Protein AF-A0A0G0WMJ8-F1 (afdb_monomer_lite)

Structure (mmCIF, N/CA/C/O backbone):
data_AF-A0A0G0WMJ8-F1
#
_entry.id   AF-A0A0G0WMJ8-F1
#
loop_
_atom_site.group_PDB
_atom_site.id
_atom_site.type_symbol
_atom_site.label_atom_id
_atom_site.label_alt_id
_atom_site.label_comp_id
_atom_site.label_asym_id
_atom_site.label_entity_id
_atom_site.label_seq_id
_atom_site.pdbx_PDB_ins_code
_atom_site.Cartn_x
_atom_site.Cartn_y
_atom_site.Cartn_z
_atom_site.occupancy
_atom_site.B_iso_or_equiv
_atom_site.auth_seq_id
_atom_site.auth_comp_id
_atom_site.auth_asym_id
_atom_site.auth_atom_id
_atom_site.pdbx_PDB_model_num
ATOM 1 N N . ALA A 1 1 ? 23.403 22.651 23.879 1.00 31.23 1 ALA A N 1
ATOM 2 C CA . ALA A 1 1 ? 23.693 21.288 23.402 1.00 31.23 1 ALA A CA 1
ATOM 3 C C . ALA A 1 1 ? 22.773 20.348 24.159 1.00 31.23 1 ALA A C 1
ATOM 5 O O . ALA A 1 1 ? 22.918 20.234 25.368 1.00 31.23 1 ALA A O 1
ATOM 6 N N . THR A 1 2 ? 21.763 19.788 23.500 1.00 31.92 2 THR A N 1
ATOM 7 C CA . THR A 1 2 ? 20.875 18.802 24.123 1.00 31.92 2 THR A CA 1
ATOM 8 C C . THR A 1 2 ? 21.641 17.488 24.139 1.00 31.92 2 THR A C 1
ATOM 10 O O . THR A 1 2 ? 21.936 16.941 23.079 1.00 31.92 2 THR A O 1
ATOM 13 N N . THR A 1 3 ? 22.066 17.033 25.314 1.00 30.98 3 THR A N 1
ATOM 14 C CA . THR A 1 3 ? 22.678 15.712 25.472 1.00 30.98 3 THR A CA 1
ATOM 15 C C . THR A 1 3 ? 21.637 14.676 25.064 1.00 30.98 3 THR A C 1
ATOM 17 O O . THR A 1 3 ? 20.637 14.498 25.755 1.00 30.98 3 THR A O 1
ATOM 20 N N . LYS A 1 4 ? 21.830 14.054 23.900 1.00 37.38 4 LYS A N 1
ATOM 21 C CA . LYS A 1 4 ? 21.037 12.910 23.456 1.00 37.38 4 LYS A CA 1
ATOM 22 C C . LYS A 1 4 ? 21.358 11.782 24.438 1.00 37.38 4 LYS A C 1
ATOM 24 O O . LYS A 1 4 ? 22.481 11.286 24.442 1.00 37.38 4 LYS A O 1
ATOM 29 N N . SER A 1 5 ? 20.440 11.475 25.348 1.00 51.03 5 SER A N 1
ATOM 30 C CA . SER A 1 5 ? 20.608 10.370 26.292 1.00 51.03 5 SER A CA 1
ATOM 31 C C . SER A 1 5 ? 20.551 9.068 25.495 1.00 51.03 5 SER A C 1
ATOM 33 O O . SER A 1 5 ? 19.470 8.626 25.109 1.00 51.03 5 SER A O 1
ATOM 35 N N . ALA A 1 6 ? 21.734 8.547 25.174 1.00 53.88 6 ALA A N 1
ATOM 36 C CA . ALA A 1 6 ? 21.956 7.313 24.439 1.00 53.88 6 ALA A CA 1
ATOM 37 C C . ALA A 1 6 ? 21.783 6.111 25.374 1.00 53.88 6 ALA A C 1
ATOM 39 O O . ALA A 1 6 ? 22.451 6.043 26.406 1.00 53.88 6 ALA A O 1
ATOM 40 N N . THR A 1 7 ? 20.917 5.170 25.006 1.00 70.81 7 THR A N 1
ATOM 41 C CA . THR A 1 7 ? 20.711 3.901 25.724 1.00 70.81 7 THR A CA 1
ATOM 42 C C . THR A 1 7 ? 21.092 2.712 24.852 1.00 70.81 7 THR A C 1
ATOM 44 O O . THR A 1 7 ? 21.132 2.818 23.620 1.00 70.81 7 THR A O 1
ATOM 47 N N . ASN A 1 8 ? 21.390 1.580 25.495 1.00 76.44 8 ASN A N 1
ATOM 48 C CA . ASN A 1 8 ? 21.694 0.323 24.822 1.00 76.44 8 ASN A CA 1
ATOM 49 C C . ASN A 1 8 ? 20.575 -0.688 25.074 1.00 76.44 8 ASN A C 1
ATOM 51 O O . ASN A 1 8 ? 20.062 -0.793 26.183 1.00 76.44 8 ASN A O 1
ATOM 55 N N . VAL A 1 9 ? 20.227 -1.464 24.053 1.00 79.62 9 VAL A N 1
ATOM 56 C CA . VAL A 1 9 ? 19.247 -2.551 24.154 1.00 79.62 9 VAL A CA 1
ATOM 57 C C . VAL A 1 9 ? 19.924 -3.843 23.726 1.00 79.62 9 VAL A C 1
ATOM 59 O O . VAL A 1 9 ? 20.404 -3.942 22.597 1.00 79.62 9 VAL A O 1
ATOM 62 N N . GLU A 1 10 ? 19.976 -4.829 24.624 1.00 82.38 10 GLU A N 1
ATOM 63 C CA . GLU A 1 10 ? 20.439 -6.185 24.307 1.00 82.38 10 GLU A CA 1
ATOM 64 C C . GLU A 1 10 ? 19.219 -7.025 23.902 1.00 82.38 10 GLU A C 1
ATOM 66 O O . GLU A 1 10 ? 18.369 -7.356 24.732 1.00 82.38 10 GLU A O 1
ATOM 71 N N . LEU A 1 11 ? 19.129 -7.371 22.619 1.00 81.88 11 LEU A N 1
ATOM 72 C CA . LEU A 1 11 ? 18.125 -8.291 22.096 1.00 81.88 11 LEU A CA 1
ATOM 73 C C . LEU A 1 11 ? 18.678 -9.711 22.129 1.00 81.88 11 LEU A C 1
ATOM 75 O O . LEU A 1 11 ? 19.764 -9.957 21.609 1.00 81.88 11 LEU A O 1
ATOM 79 N N . LYS A 1 12 ? 17.902 -10.647 22.675 1.00 82.44 12 LYS A N 1
ATOM 80 C CA . LYS A 1 12 ? 18.183 -12.085 22.659 1.00 82.44 12 LYS A CA 1
ATOM 81 C C . LYS A 1 12 ? 17.032 -12.839 22.029 1.00 82.44 12 LYS A C 1
ATOM 83 O O . LYS A 1 12 ? 15.875 -12.532 22.297 1.00 82.44 12 LYS A O 1
ATOM 88 N N . TRP A 1 13 ? 17.341 -13.860 21.244 1.00 85.06 13 TRP A N 1
ATOM 89 C CA . TRP A 1 13 ? 16.349 -14.734 20.626 1.00 85.06 13 TRP A CA 1
ATOM 90 C C . TRP A 1 13 ? 16.824 -16.178 20.630 1.00 85.06 13 TRP A C 1
ATOM 92 O O . TRP A 1 13 ? 18.015 -16.459 20.691 1.00 85.06 13 TRP A O 1
ATOM 102 N N . SER A 1 14 ? 15.899 -17.126 20.535 1.00 81.31 14 SER A N 1
ATOM 103 C CA . SER A 1 14 ? 16.301 -18.516 20.312 1.00 81.31 14 SER A CA 1
ATOM 104 C C . SER A 1 14 ? 16.654 -18.779 18.858 1.00 81.31 14 SER A C 1
ATOM 106 O O . SER A 1 14 ? 15.960 -18.335 17.942 1.00 81.31 14 SER A O 1
ATOM 108 N N . LYS A 1 15 ? 17.724 -19.551 18.643 1.00 79.19 15 LYS A N 1
ATOM 109 C CA . LYS A 1 15 ? 18.176 -19.887 17.294 1.00 79.19 15 LYS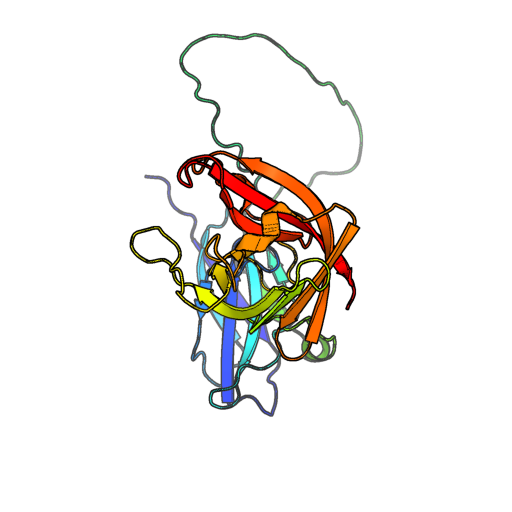 A CA 1
ATOM 110 C C . LYS A 1 15 ? 17.152 -20.746 16.556 1.00 79.19 15 LYS A C 1
ATOM 112 O O . LYS A 1 15 ? 16.733 -21.795 17.040 1.00 79.19 15 LYS A O 1
ATOM 117 N N . ASN A 1 16 ? 16.831 -20.338 15.336 1.00 75.38 16 ASN A N 1
ATOM 118 C CA . ASN A 1 16 ? 16.191 -21.173 14.338 1.00 75.38 16 ASN A CA 1
ATOM 119 C C . ASN A 1 16 ? 17.245 -22.116 13.716 1.00 75.38 16 ASN A C 1
ATOM 121 O O . ASN A 1 16 ? 18.254 -21.635 13.196 1.00 75.38 16 ASN A O 1
ATOM 125 N N . PRO A 1 17 ? 17.030 -23.445 13.733 1.00 77.25 17 PRO A N 1
ATOM 126 C CA . PRO A 1 17 ? 18.009 -24.421 13.247 1.00 77.25 17 PRO A CA 1
ATOM 127 C C . PRO A 1 17 ? 18.303 -24.317 11.744 1.00 77.25 17 PRO A C 1
ATOM 129 O O . PRO A 1 17 ? 19.327 -24.820 11.295 1.00 77.25 17 PRO A O 1
ATOM 132 N N . ASN A 1 18 ? 17.423 -23.670 10.974 1.00 76.25 18 ASN A N 1
ATOM 133 C CA . ASN A 1 18 ? 17.574 -23.488 9.530 1.00 76.25 18 ASN A CA 1
ATOM 134 C C . ASN A 1 18 ? 18.125 -22.103 9.155 1.00 76.25 18 ASN A C 1
ATOM 136 O O . ASN A 1 18 ? 18.208 -21.790 7.971 1.00 76.25 18 ASN A O 1
ATOM 140 N N . ALA A 1 19 ? 18.444 -21.255 10.135 1.00 79.88 19 ALA A N 1
ATOM 141 C CA . ALA A 1 19 ? 18.990 -19.929 9.881 1.00 79.88 19 ALA A CA 1
ATOM 142 C C . ALA A 1 19 ? 20.515 -19.983 9.741 1.00 79.88 19 ALA A C 1
ATOM 144 O O . ALA A 1 19 ? 21.220 -20.525 10.597 1.00 79.88 19 ALA A O 1
ATOM 145 N N . THR A 1 20 ? 21.023 -19.374 8.676 1.00 79.94 20 THR A N 1
ATOM 146 C CA . THR A 1 20 ? 22.452 -19.126 8.459 1.00 79.94 20 THR A CA 1
ATOM 147 C C . THR A 1 20 ? 22.872 -17.747 8.971 1.00 79.94 20 THR A C 1
ATOM 149 O O . THR A 1 20 ? 24.050 -17.541 9.253 1.00 79.94 20 THR A O 1
ATOM 152 N N . ASP A 1 21 ? 21.920 -16.820 9.110 1.00 79.81 21 ASP A N 1
ATOM 153 C CA . ASP A 1 21 ? 22.117 -15.437 9.557 1.00 79.81 21 ASP A CA 1
ATOM 154 C C . ASP A 1 21 ? 20.813 -14.887 10.183 1.00 79.81 21 ASP A C 1
ATOM 156 O O . ASP A 1 21 ? 19.775 -15.553 10.136 1.00 79.81 21 ASP A O 1
ATOM 160 N N . TYR A 1 22 ? 20.844 -13.685 10.760 1.00 79.50 22 TYR A N 1
ATOM 161 C CA . TYR A 1 22 ? 19.667 -12.963 11.243 1.00 79.50 22 TYR A CA 1
ATOM 162 C C . TYR A 1 22 ? 19.704 -11.491 10.830 1.00 79.50 22 TYR A C 1
ATOM 164 O O . TYR A 1 22 ? 20.757 -10.846 10.800 1.00 79.50 22 TYR A O 1
ATOM 172 N N . ASN A 1 23 ? 18.516 -10.943 10.585 1.00 80.69 23 ASN A N 1
ATOM 173 C CA . ASN A 1 23 ? 18.295 -9.510 10.478 1.00 80.69 23 ASN A CA 1
ATOM 174 C C . ASN A 1 23 ? 17.512 -9.024 11.693 1.00 80.69 23 ASN A C 1
ATOM 176 O O . ASN A 1 23 ? 16.592 -9.693 12.164 1.00 80.69 23 ASN A O 1
ATOM 180 N N . VAL A 1 24 ? 17.827 -7.821 12.150 1.00 77.81 24 VAL A N 1
ATOM 181 C CA . VAL A 1 24 ? 17.070 -7.121 13.185 1.00 77.81 24 VAL A CA 1
ATOM 182 C C . VAL A 1 24 ? 16.491 -5.862 12.576 1.00 77.81 24 VAL A C 1
ATOM 184 O O . VAL A 1 24 ? 17.206 -5.119 11.911 1.00 77.81 24 VAL A O 1
ATOM 187 N N . SER A 1 25 ? 15.207 -5.608 12.796 1.00 78.12 25 SER A N 1
ATOM 188 C CA . SER A 1 25 ? 14.525 -4.408 12.312 1.00 78.12 25 SER A CA 1
ATOM 189 C C . SER A 1 25 ? 13.856 -3.707 13.482 1.00 78.12 25 SER A C 1
ATOM 191 O O . SER A 1 25 ? 13.277 -4.358 14.351 1.00 78.12 25 SER A O 1
ATOM 193 N N . TYR A 1 26 ? 13.970 -2.383 13.538 1.00 77.12 26 TYR A N 1
ATOM 194 C CA . TYR A 1 26 ? 13.408 -1.599 14.627 1.00 77.12 26 TYR A CA 1
ATOM 195 C C . TYR A 1 26 ? 13.050 -0.172 14.221 1.00 77.12 26 TYR A C 1
ATOM 197 O O . TYR A 1 26 ? 13.573 0.376 13.252 1.00 77.12 26 TYR A O 1
ATOM 205 N N . GLY A 1 27 ? 12.144 0.461 14.959 1.00 72.25 27 GLY A N 1
ATOM 206 C CA . GLY A 1 27 ? 11.750 1.842 14.691 1.00 72.25 27 GLY A CA 1
ATOM 207 C C . GLY A 1 27 ? 10.690 2.372 15.652 1.00 72.25 27 GLY A C 1
ATOM 208 O O . GLY A 1 27 ? 10.390 1.718 16.647 1.00 72.25 27 GLY A O 1
ATOM 209 N N . PRO A 1 28 ? 10.165 3.587 15.422 1.00 68.56 28 PRO A N 1
ATOM 210 C CA . PRO A 1 28 ? 9.474 4.363 16.452 1.00 68.56 28 PRO A CA 1
ATOM 211 C C . PRO A 1 28 ? 8.083 3.839 16.846 1.00 68.56 28 PRO A C 1
ATOM 213 O O . PRO A 1 28 ? 7.468 4.357 17.780 1.00 68.56 28 PRO A O 1
ATOM 216 N N . GLY A 1 29 ? 7.553 2.852 16.125 1.00 67.00 29 GLY A N 1
ATOM 217 C CA . GLY A 1 29 ? 6.209 2.336 16.339 1.00 67.00 29 GLY A CA 1
ATOM 218 C C . GLY A 1 29 ? 6.020 0.940 15.770 1.00 67.00 29 GLY A C 1
ATOM 219 O O . GLY A 1 29 ? 6.858 0.442 15.020 1.00 67.00 29 GLY A O 1
ATOM 220 N N . SER A 1 30 ? 4.899 0.328 16.149 1.00 66.12 30 SER A N 1
ATOM 221 C CA . SER A 1 30 ? 4.551 -1.031 15.742 1.00 66.12 30 SER A CA 1
ATOM 222 C C . SER A 1 30 ? 4.460 -1.138 14.222 1.00 66.12 30 SER A C 1
ATOM 224 O O . SER A 1 30 ? 3.787 -0.317 13.599 1.00 66.12 30 SER A O 1
ATOM 226 N N . GLY A 1 31 ? 5.167 -2.097 13.623 1.00 57.62 31 GLY A N 1
ATOM 227 C CA . GLY A 1 31 ? 5.237 -2.268 12.167 1.00 57.62 31 GLY A CA 1
ATOM 228 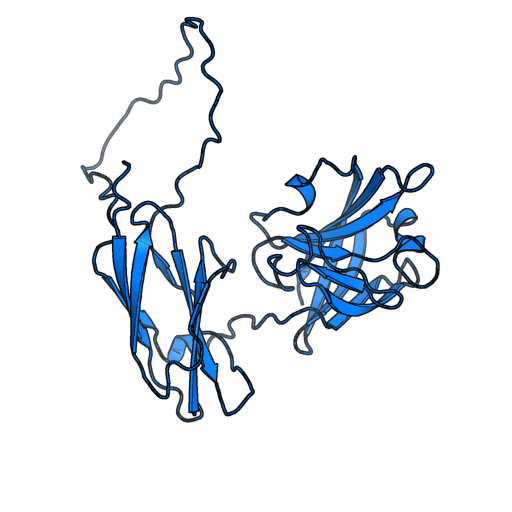C C . GLY A 1 31 ? 5.934 -1.127 11.411 1.00 57.62 31 GLY A C 1
ATOM 229 O O . GLY A 1 31 ? 5.923 -1.120 10.187 1.00 57.62 31 GLY A O 1
ATOM 230 N N . ASN A 1 32 ? 6.536 -0.157 12.109 1.00 58.78 32 ASN A N 1
ATOM 231 C CA . ASN A 1 32 ? 7.285 0.945 11.510 1.00 58.78 32 ASN A CA 1
ATOM 232 C C . ASN A 1 32 ? 8.775 0.791 11.837 1.00 58.78 32 ASN A C 1
ATOM 234 O O . ASN A 1 32 ? 9.291 1.433 12.756 1.00 58.78 32 ASN A O 1
ATOM 238 N N . TYR A 1 33 ? 9.455 -0.086 11.095 1.00 68.88 33 TYR A N 1
ATOM 239 C CA . TYR A 1 33 ? 10.869 -0.406 11.291 1.00 68.88 33 TYR A CA 1
ATOM 240 C C . TYR A 1 33 ? 11.758 0.401 10.337 1.00 68.88 33 TYR A C 1
ATOM 242 O O . TYR A 1 33 ? 12.107 -0.044 9.248 1.00 68.88 33 TYR A O 1
ATOM 250 N N . LEU A 1 34 ? 12.112 1.620 10.742 1.00 49.41 34 LEU A N 1
ATOM 251 C CA . LEU A 1 34 ? 12.934 2.538 9.938 1.00 49.41 34 LEU A CA 1
ATOM 252 C C . LEU A 1 34 ? 14.421 2.163 9.899 1.00 49.41 34 LEU A C 1
ATOM 254 O O . LEU A 1 34 ? 15.163 2.657 9.051 1.00 49.41 34 LEU A O 1
ATOM 258 N N . TYR A 1 35 ? 14.862 1.331 10.837 1.00 67.88 35 TYR A N 1
ATOM 259 C CA . TYR A 1 35 ? 16.256 0.973 11.036 1.00 67.88 35 TYR A CA 1
ATOM 260 C C . TYR A 1 35 ? 16.411 -0.543 11.018 1.00 67.88 35 TYR A C 1
ATOM 262 O O . TYR A 1 35 ? 15.499 -1.284 11.393 1.00 67.88 35 TYR A O 1
ATOM 270 N N . GLY A 1 36 ? 17.586 -1.020 10.614 1.00 73.56 36 GLY A N 1
ATOM 271 C CA . GLY A 1 36 ? 17.867 -2.442 10.659 1.00 73.56 36 GLY A CA 1
ATOM 272 C C . GLY A 1 36 ? 19.346 -2.783 10.624 1.00 73.56 36 GLY A C 1
ATOM 273 O O . GLY A 1 36 ? 20.169 -2.044 10.087 1.00 73.56 36 GLY A O 1
ATOM 274 N N . LEU A 1 37 ? 19.652 -3.934 11.207 1.00 70.31 37 LEU A N 1
ATOM 275 C CA . LEU A 1 37 ? 20.938 -4.603 11.135 1.00 70.31 37 LEU A CA 1
ATOM 276 C C . LEU A 1 37 ? 20.749 -5.846 10.270 1.00 70.31 37 LEU A C 1
ATOM 278 O O . LEU A 1 37 ? 19.846 -6.643 10.516 1.00 70.31 37 LEU A O 1
ATOM 282 N N . SER A 1 38 ? 21.594 -6.002 9.258 1.00 72.38 38 SER A N 1
ATOM 283 C CA . SER A 1 38 ? 21.670 -7.219 8.448 1.00 72.38 38 SER A CA 1
ATOM 284 C C . SER A 1 38 ? 23.052 -7.828 8.599 1.00 72.38 38 SER A C 1
ATOM 286 O O . SER A 1 38 ? 23.997 -7.120 8.956 1.00 72.38 38 SER A O 1
ATOM 288 N N . GLY A 1 39 ? 23.177 -9.130 8.355 1.00 69.25 39 GLY A N 1
ATOM 289 C CA . GLY A 1 39 ? 24.472 -9.790 8.490 1.00 69.25 39 GLY A CA 1
ATOM 290 C C . GLY A 1 39 ? 24.935 -9.906 9.942 1.00 69.25 39 GLY A C 1
ATOM 291 O O . GLY A 1 39 ? 26.130 -9.786 10.212 1.00 69.25 39 GLY A O 1
ATOM 292 N N . THR A 1 40 ? 24.008 -10.067 10.894 1.00 76.00 40 THR A N 1
ATOM 293 C CA . THR A 1 40 ? 24.361 -10.205 12.323 1.00 76.00 40 THR A CA 1
ATOM 294 C C . THR A 1 40 ? 25.091 -11.523 12.623 1.00 76.00 40 THR A C 1
ATOM 296 O O . THR A 1 40 ? 25.672 -11.694 13.696 1.00 76.00 40 THR A O 1
ATOM 299 N N . GLY A 1 41 ? 25.119 -12.430 11.646 1.00 81.62 41 GLY A N 1
ATOM 300 C CA . GLY A 1 41 ? 25.701 -13.755 11.702 1.00 81.62 41 GLY A CA 1
ATOM 301 C C . GLY A 1 41 ? 24.741 -14.769 12.316 1.00 81.62 41 GLY A C 1
ATOM 302 O O . GLY A 1 41 ? 23.637 -14.453 12.751 1.00 81.62 41 GLY A O 1
ATOM 303 N N . ASN A 1 42 ? 25.184 -16.023 12.404 1.00 85.44 42 ASN A N 1
ATOM 304 C CA . ASN A 1 42 ? 24.470 -17.069 13.138 1.00 85.44 42 ASN A CA 1
ATOM 305 C C . ASN A 1 42 ? 24.623 -16.874 14.662 1.00 85.44 42 ASN A C 1
ATOM 307 O O . ASN A 1 42 ? 25.265 -17.668 15.362 1.00 85.44 42 ASN A O 1
ATOM 311 N N . THR A 1 43 ? 24.053 -15.787 15.169 1.00 85.88 43 THR A N 1
ATOM 312 C CA . THR A 1 43 ? 24.019 -15.395 16.579 1.00 85.88 43 THR A CA 1
ATOM 313 C C . THR A 1 43 ? 22.603 -15.535 17.144 1.00 85.88 43 THR A C 1
ATOM 315 O O . THR A 1 43 ? 21.638 -15.737 16.412 1.00 85.88 43 THR A O 1
ATOM 318 N N . ASP A 1 44 ? 22.491 -15.505 18.464 1.00 84.00 44 ASP A N 1
ATOM 319 C CA . ASP A 1 44 ? 21.244 -15.452 19.239 1.00 84.00 44 ASP A CA 1
ATOM 320 C C . ASP A 1 44 ? 21.110 -14.144 20.029 1.00 84.00 44 ASP A C 1
ATOM 322 O O . ASP A 1 44 ? 20.205 -13.990 20.850 1.00 84.00 44 ASP A O 1
ATOM 326 N N . THR A 1 45 ? 22.028 -13.204 19.810 1.00 85.12 45 THR A N 1
ATOM 327 C CA . THR A 1 45 ? 22.070 -11.940 20.534 1.00 85.12 45 THR A CA 1
ATOM 328 C C . THR A 1 45 ? 22.651 -10.815 19.684 1.00 85.12 45 THR A C 1
ATOM 330 O O . THR A 1 45 ? 23.589 -11.032 18.908 1.00 85.12 45 THR A O 1
ATOM 333 N N . VAL A 1 46 ? 22.122 -9.603 19.866 1.00 85.19 46 VAL A N 1
ATOM 334 C CA . VAL A 1 46 ? 22.715 -8.358 19.366 1.00 85.19 46 VAL A CA 1
ATOM 335 C C . VAL A 1 46 ? 22.462 -7.218 20.345 1.00 85.19 46 VAL A C 1
ATOM 337 O O . VAL A 1 46 ? 21.404 -7.142 20.965 1.00 85.19 46 VAL A O 1
ATOM 340 N N . THR A 1 47 ? 23.413 -6.294 20.444 1.00 83.88 47 THR A N 1
ATOM 341 C CA . THR A 1 47 ? 23.235 -5.049 21.193 1.00 83.88 47 THR A CA 1
ATOM 342 C C . THR A 1 47 ? 23.066 -3.890 20.223 1.00 83.88 47 THR A C 1
ATOM 344 O O . THR A 1 47 ? 23.926 -3.663 19.373 1.00 83.88 47 THR A O 1
ATOM 347 N N . ILE A 1 48 ? 21.968 -3.148 20.360 1.00 79.56 48 ILE A N 1
ATOM 348 C CA . ILE A 1 48 ? 21.718 -1.904 19.632 1.00 79.56 48 ILE A CA 1
ATOM 349 C C . ILE A 1 48 ? 22.046 -0.746 20.570 1.00 79.56 48 ILE A C 1
ATOM 351 O O . ILE A 1 48 ? 21.429 -0.602 21.624 1.00 79.56 48 ILE A O 1
ATOM 355 N N . SER A 1 49 ? 23.023 0.067 20.186 1.00 79.38 49 SER A N 1
ATOM 356 C CA . SER A 1 49 ? 23.499 1.215 20.960 1.00 79.38 49 SER A CA 1
ATOM 357 C C . SER A 1 49 ? 22.970 2.539 20.409 1.00 79.38 49 SER A C 1
ATOM 359 O O . SER A 1 49 ? 22.460 2.603 19.292 1.00 79.38 49 SER A O 1
ATOM 361 N N . GLU A 1 50 ? 23.133 3.610 21.189 1.00 75.12 50 GLU A N 1
ATOM 362 C CA . GLU A 1 50 ? 22.825 4.995 20.790 1.00 75.12 50 GLU A CA 1
ATOM 363 C C . GLU A 1 50 ? 21.344 5.288 20.492 1.00 75.12 50 GLU A C 1
ATOM 365 O O . GLU A 1 50 ? 21.011 6.230 19.762 1.00 75.12 50 GLU A O 1
ATOM 370 N N . LEU A 1 51 ? 20.435 4.519 21.096 1.00 71.06 51 LEU A N 1
ATOM 371 C CA . LEU A 1 51 ? 19.001 4.785 21.009 1.00 71.06 51 LEU A CA 1
ATOM 372 C C . LEU A 1 51 ? 18.627 6.005 21.852 1.00 71.06 51 LEU A C 1
ATOM 374 O O . LEU A 1 51 ? 19.210 6.248 22.907 1.00 71.06 51 LEU A O 1
ATOM 378 N N . ASP A 1 52 ? 17.658 6.792 21.384 1.00 71.75 52 ASP A N 1
ATOM 379 C CA . ASP A 1 52 ? 17.163 7.928 22.157 1.00 71.75 52 ASP A CA 1
ATOM 380 C C . ASP A 1 52 ? 16.253 7.425 23.280 1.00 71.75 52 ASP A C 1
ATOM 382 O O . ASP A 1 52 ? 15.131 6.989 23.031 1.00 71.75 52 ASP A O 1
ATOM 386 N N . SER A 1 53 ? 16.716 7.530 24.524 1.00 67.38 53 SER A N 1
ATOM 387 C CA . SER A 1 53 ? 15.938 7.158 25.720 1.00 67.38 53 SER A CA 1
ATOM 388 C C . SER A 1 53 ? 14.543 7.796 25.820 1.00 67.38 53 SER A C 1
ATOM 390 O O . SER A 1 53 ? 13.699 7.295 26.556 1.00 67.38 53 SER A O 1
ATOM 392 N N . ASN A 1 54 ? 14.274 8.893 25.099 1.00 67.75 54 ASN A N 1
ATOM 393 C CA . ASN A 1 54 ? 12.977 9.574 25.104 1.00 67.75 54 ASN A CA 1
ATOM 394 C C . ASN A 1 54 ? 12.005 9.087 24.020 1.00 67.75 54 ASN A C 1
ATOM 396 O O . ASN A 1 54 ? 10.902 9.633 23.919 1.00 67.75 54 ASN A O 1
ATOM 400 N N . GLN A 1 55 ? 12.414 8.120 23.200 1.00 67.75 55 GLN A N 1
ATOM 401 C CA . GLN A 1 55 ? 11.677 7.635 22.043 1.00 67.75 55 GLN A CA 1
ATOM 402 C C . GLN A 1 55 ? 11.221 6.189 22.272 1.00 67.75 55 GLN A C 1
ATOM 404 O O . GLN A 1 55 ? 11.981 5.344 22.740 1.00 67.75 55 GLN A O 1
ATOM 409 N N . ARG A 1 56 ? 9.972 5.889 21.903 1.00 79.06 56 ARG A N 1
ATOM 410 C CA . ARG A 1 56 ? 9.493 4.504 21.818 1.00 79.06 56 ARG A CA 1
ATOM 411 C C . ARG A 1 56 ? 10.199 3.793 20.672 1.00 79.06 56 ARG A C 1
ATOM 413 O O . ARG A 1 56 ? 10.282 4.369 19.589 1.00 79.06 56 ARG A O 1
ATOM 420 N N . TYR A 1 57 ? 10.605 2.545 20.884 1.00 78.44 57 TYR A N 1
ATOM 421 C CA . TYR A 1 57 ? 11.122 1.672 19.833 1.00 78.44 57 TYR A CA 1
ATOM 422 C C . TYR A 1 57 ? 10.415 0.325 19.849 1.00 78.44 57 TYR A C 1
ATOM 424 O O . TYR A 1 57 ? 10.189 -0.231 20.916 1.00 78.44 57 TYR A O 1
ATOM 432 N N . CYS A 1 58 ? 10.093 -0.198 18.673 1.00 77.38 58 CYS A N 1
ATOM 433 C CA . CYS A 1 58 ? 9.596 -1.550 18.457 1.00 77.38 58 CYS A CA 1
ATOM 434 C C . CYS A 1 58 ? 10.626 -2.338 17.650 1.00 77.38 58 CYS A C 1
ATOM 436 O O . CYS A 1 58 ? 11.159 -1.796 16.684 1.00 77.38 58 CYS A O 1
ATOM 438 N N . PHE A 1 59 ? 10.904 -3.579 18.048 1.00 82.62 59 PHE A N 1
ATOM 439 C CA . PHE A 1 59 ? 11.952 -4.446 17.510 1.00 82.62 59 PHE A CA 1
ATOM 440 C C . PHE A 1 59 ? 11.369 -5.779 17.048 1.00 82.62 59 PHE A C 1
ATOM 442 O O . PHE A 1 59 ? 10.492 -6.339 17.708 1.00 82.62 59 PHE A O 1
ATOM 449 N N . VAL A 1 60 ? 11.922 -6.306 15.958 1.00 78.38 60 VAL A N 1
ATOM 450 C CA . VAL A 1 60 ? 11.683 -7.661 15.450 1.00 78.38 60 VAL A CA 1
ATOM 451 C C . VAL A 1 60 ? 12.985 -8.275 14.935 1.00 78.38 60 VAL A C 1
ATOM 453 O O . VAL A 1 60 ? 13.883 -7.567 14.472 1.00 78.38 60 VAL A O 1
ATOM 456 N N . VAL A 1 61 ? 13.079 -9.603 14.982 1.00 80.25 61 VAL A N 1
ATOM 457 C CA . VAL A 1 61 ? 14.215 -10.379 14.465 1.00 80.25 61 VAL A CA 1
ATOM 458 C C . VAL A 1 61 ? 13.718 -11.334 13.386 1.00 80.25 61 VAL A C 1
ATOM 460 O O . VAL A 1 61 ? 12.764 -12.064 13.618 1.00 80.25 61 VAL A O 1
ATOM 463 N N . SER A 1 62 ? 14.355 -11.381 12.217 1.00 78.19 62 SER A N 1
ATOM 464 C CA . SER A 1 62 ? 14.083 -12.406 11.196 1.00 78.19 62 SER A CA 1
ATOM 465 C C . SER A 1 62 ? 15.285 -13.327 11.005 1.00 78.19 62 SER A C 1
ATOM 467 O O . SER A 1 62 ? 16.404 -12.837 10.856 1.00 78.19 62 SER A O 1
ATOM 469 N N . PRO A 1 63 ? 15.082 -14.655 10.965 1.00 76.50 63 PRO A N 1
ATOM 470 C CA . PRO A 1 63 ? 16.106 -15.570 10.495 1.00 76.50 63 PRO A CA 1
ATOM 471 C C . PRO A 1 63 ? 16.309 -15.374 8.994 1.00 76.50 63 PRO A C 1
ATOM 473 O O . PRO A 1 63 ? 15.367 -15.084 8.259 1.00 76.50 63 PRO A O 1
ATOM 476 N N . VAL A 1 64 ? 17.524 -15.593 8.527 1.00 70.62 64 VAL A N 1
ATOM 477 C CA . VAL A 1 64 ? 17.877 -15.600 7.112 1.00 70.62 64 VAL A CA 1
ATOM 478 C C . VAL A 1 64 ? 18.493 -16.953 6.807 1.00 70.62 64 VAL A C 1
ATOM 480 O O . VAL A 1 64 ? 19.364 -17.424 7.538 1.00 70.62 64 VAL A O 1
ATOM 483 N N . ASN A 1 65 ? 18.025 -17.583 5.735 1.00 70.62 65 ASN A N 1
ATOM 484 C CA . ASN A 1 65 ? 18.671 -18.753 5.160 1.00 70.62 65 ASN A CA 1
ATOM 485 C C . ASN A 1 65 ? 19.151 -18.371 3.759 1.00 70.62 65 ASN A C 1
ATOM 487 O O . ASN A 1 65 ? 18.337 -18.073 2.880 1.00 70.62 65 ASN A O 1
ATOM 491 N N . ASP A 1 66 ? 20.466 -18.300 3.581 1.00 68.31 66 ASP A N 1
ATOM 492 C CA . ASP A 1 66 ? 21.115 -17.754 2.387 1.00 68.31 66 ASP A CA 1
ATOM 493 C C . ASP A 1 66 ? 20.658 -16.313 2.067 1.00 68.31 66 ASP A C 1
ATOM 495 O O . ASP A 1 66 ? 20.957 -15.381 2.809 1.00 68.31 66 ASP A O 1
ATOM 499 N N . CYS A 1 67 ? 19.937 -16.104 0.958 1.00 55.59 67 CYS A N 1
ATOM 500 C CA . CYS A 1 67 ? 19.394 -14.801 0.551 1.00 55.59 67 CYS A CA 1
ATOM 501 C C . CYS A 1 67 ? 17.896 -14.641 0.856 1.00 55.59 67 CYS A C 1
ATOM 503 O O . CYS A 1 67 ? 17.305 -13.629 0.480 1.00 55.59 67 CYS A O 1
ATOM 505 N N . ALA A 1 68 ? 17.263 -15.636 1.483 1.00 47.06 68 ALA A N 1
ATOM 506 C CA . ALA A 1 68 ? 15.833 -15.625 1.757 1.00 47.06 68 ALA A CA 1
ATOM 507 C C . ALA A 1 68 ? 15.574 -15.249 3.228 1.00 47.06 68 ALA A C 1
ATOM 509 O O . ALA A 1 68 ? 15.869 -16.051 4.123 1.00 47.06 68 ALA A O 1
ATOM 510 N N . PRO A 1 69 ? 15.015 -14.055 3.510 1.00 58.50 69 PRO A N 1
ATOM 511 C CA . PRO A 1 69 ? 14.541 -13.740 4.849 1.00 58.50 69 PRO A CA 1
ATOM 512 C C . PRO A 1 69 ? 13.334 -14.622 5.192 1.00 58.50 69 PRO A C 1
ATOM 514 O O . PRO A 1 69 ? 12.419 -14.812 4.387 1.00 58.50 69 PRO A O 1
ATOM 517 N N . GLY A 1 70 ? 13.353 -15.178 6.396 1.00 57.53 70 GLY A N 1
ATOM 518 C CA . GLY A 1 70 ? 12.260 -15.933 6.986 1.00 57.53 70 GLY A CA 1
ATOM 519 C C . GLY A 1 70 ? 11.269 -15.040 7.730 1.00 57.53 70 GLY A C 1
ATOM 520 O O . GLY A 1 70 ? 11.316 -13.812 7.673 1.00 57.53 70 GLY A O 1
ATOM 521 N N . GLN A 1 71 ? 10.348 -15.678 8.448 1.00 61.66 71 GLN A N 1
ATOM 522 C CA . GLN A 1 71 ? 9.348 -14.980 9.247 1.00 61.66 71 GLN A CA 1
ATOM 523 C C . GLN A 1 71 ? 9.999 -14.206 10.403 1.00 61.66 71 GLN A C 1
ATOM 525 O O . GLN A 1 71 ? 10.776 -14.773 11.168 1.00 61.66 71 GLN A O 1
ATOM 530 N N . ILE A 1 72 ? 9.652 -12.923 10.532 1.00 64.69 72 ILE A N 1
ATOM 531 C CA . ILE A 1 72 ? 10.043 -12.092 11.677 1.00 64.69 72 ILE A CA 1
ATOM 532 C C . ILE A 1 72 ? 9.433 -12.639 12.982 1.00 64.69 72 ILE A C 1
ATOM 534 O O . ILE A 1 72 ? 8.362 -13.246 12.970 1.00 64.69 72 ILE A O 1
ATOM 538 N N . SER A 1 73 ? 10.115 -12.424 14.102 1.00 70.12 73 SER A N 1
ATOM 539 C CA . SER A 1 73 ? 9.641 -12.730 15.450 1.00 70.12 73 SER A CA 1
ATOM 540 C C . SER A 1 73 ? 8.386 -11.929 15.794 1.00 70.12 73 SER A C 1
ATOM 542 O O . SER A 1 73 ? 8.006 -10.993 15.083 1.00 70.12 73 SER A O 1
ATOM 544 N N . ASN A 1 74 ? 7.763 -12.249 16.929 1.00 68.75 74 ASN A N 1
ATOM 545 C CA . ASN A 1 74 ? 6.890 -11.283 17.584 1.00 68.75 74 ASN A CA 1
ATOM 546 C C . ASN A 1 74 ? 7.606 -9.933 17.751 1.00 68.75 74 ASN A C 1
ATOM 548 O O . ASN A 1 74 ? 8.834 -9.845 17.858 1.00 68.75 74 ASN A O 1
ATOM 552 N N . GLU A 1 75 ? 6.805 -8.877 17.757 1.00 78.81 75 GLU A N 1
ATOM 553 C CA . GLU A 1 75 ? 7.295 -7.535 18.009 1.00 78.81 75 GLU A CA 1
ATOM 554 C C . GLU A 1 75 ? 7.353 -7.262 19.505 1.00 78.81 75 GLU A C 1
ATOM 556 O O . GLU A 1 75 ? 6.403 -7.545 20.239 1.00 78.81 75 GLU A O 1
ATOM 561 N N . ILE A 1 76 ? 8.447 -6.639 19.934 1.00 74.94 76 ILE A N 1
ATOM 562 C CA . ILE A 1 76 ? 8.595 -6.128 21.292 1.00 74.94 76 ILE A CA 1
ATOM 563 C C . ILE A 1 76 ? 8.833 -4.629 21.215 1.00 74.94 76 ILE A C 1
ATOM 565 O O . ILE A 1 76 ? 9.711 -4.179 20.485 1.00 74.94 76 ILE A O 1
ATOM 569 N N . CYS A 1 77 ? 8.060 -3.853 21.973 1.00 77.06 77 CYS A N 1
ATOM 570 C CA . CYS A 1 77 ? 8.226 -2.409 22.053 1.00 77.06 77 CYS A CA 1
ATOM 571 C C . CYS A 1 77 ? 8.632 -1.973 23.456 1.00 77.06 77 CYS A C 1
ATOM 573 O O . CYS A 1 77 ? 8.014 -2.393 24.430 1.00 77.06 77 CYS A O 1
ATOM 575 N N . ILE A 1 78 ? 9.594 -1.060 23.532 1.00 76.75 78 ILE A N 1
ATOM 576 C CA . ILE A 1 78 ? 10.040 -0.411 24.764 1.00 76.75 78 ILE A CA 1
ATOM 577 C C . ILE A 1 78 ? 9.810 1.097 24.683 1.00 76.75 78 ILE A C 1
ATOM 579 O O . ILE A 1 78 ? 9.819 1.691 23.599 1.00 76.75 78 ILE A O 1
ATOM 583 N N . GLY A 1 79 ? 9.636 1.715 25.848 1.00 71.56 79 GLY A N 1
ATOM 584 C CA . GLY A 1 79 ? 9.405 3.149 25.981 1.00 71.56 79 GLY A CA 1
ATOM 585 C C . GLY A 1 79 ? 7.970 3.580 25.678 1.00 71.56 79 GLY A C 1
ATOM 586 O O . GLY A 1 79 ? 7.165 2.876 25.056 1.00 71.56 79 GLY A O 1
ATOM 587 N N . GLU A 1 80 ? 7.648 4.790 26.121 1.00 58.66 80 GLU A N 1
ATOM 588 C CA . GLU A 1 80 ? 6.338 5.405 25.926 1.00 58.66 80 GLU A CA 1
ATOM 589 C C . GLU A 1 80 ? 6.301 6.236 24.643 1.00 58.66 80 GLU A C 1
ATOM 591 O O . GLU A 1 80 ? 7.252 6.942 24.296 1.00 58.66 80 GLU A O 1
ATOM 596 N N . ALA A 1 81 ? 5.175 6.185 23.929 1.00 52.97 81 ALA A N 1
ATOM 597 C CA . ALA A 1 81 ? 4.950 7.071 22.796 1.00 52.97 81 ALA A CA 1
ATOM 598 C C . ALA A 1 81 ? 4.761 8.499 23.327 1.00 52.97 81 ALA A C 1
ATOM 600 O O . ALA A 1 81 ? 3.654 8.893 23.702 1.00 52.97 81 ALA A O 1
ATOM 601 N N . LYS A 1 82 ? 5.833 9.301 23.374 1.00 45.22 82 LYS A N 1
ATOM 602 C CA . LYS A 1 82 ? 5.679 10.723 23.689 1.00 45.22 82 LYS A CA 1
ATOM 603 C C . LYS A 1 82 ? 4.796 11.347 22.616 1.00 45.22 82 LYS A C 1
ATOM 605 O O . LYS A 1 82 ? 5.127 11.349 21.433 1.00 45.22 82 LYS A O 1
ATOM 610 N N . LYS A 1 83 ? 3.655 11.885 23.046 1.00 36.25 83 LYS A N 1
ATOM 611 C CA . LYS A 1 83 ? 2.792 12.734 22.227 1.00 36.25 83 LYS A CA 1
ATOM 612 C C . LYS A 1 83 ? 3.646 13.923 21.779 1.00 36.25 83 LYS A C 1
ATOM 614 O O . LYS A 1 83 ? 3.867 14.852 22.552 1.00 36.25 83 LYS A O 1
ATOM 619 N N . VAL A 1 84 ? 4.179 13.879 20.560 1.00 30.03 84 VAL A N 1
ATOM 620 C CA . VAL A 1 84 ? 4.868 15.030 19.976 1.00 30.03 84 VAL A CA 1
ATOM 621 C C . VAL A 1 84 ? 3.789 16.064 19.682 1.00 30.03 84 VAL A C 1
ATOM 623 O O . VAL A 1 84 ? 3.131 16.029 18.645 1.00 30.03 84 VAL A O 1
ATOM 626 N N . VAL A 1 85 ? 3.557 16.968 20.632 1.00 30.08 85 VAL A N 1
ATOM 627 C CA . VAL A 1 85 ? 2.869 18.223 20.342 1.00 30.08 85 VAL A CA 1
ATOM 628 C C . VAL A 1 85 ? 3.842 19.016 19.476 1.00 30.08 85 VAL A C 1
ATOM 630 O O . VAL A 1 85 ? 4.781 19.625 19.983 1.00 30.08 85 VAL A O 1
ATOM 633 N N . LEU A 1 86 ? 3.669 18.934 18.155 1.00 28.11 86 LEU A N 1
ATOM 634 C CA . LEU A 1 86 ? 4.320 19.836 17.209 1.00 28.11 86 LEU A CA 1
ATOM 635 C C . LEU A 1 86 ? 4.033 21.267 17.676 1.00 28.11 86 LEU A C 1
ATOM 637 O O . LEU A 1 86 ? 2.875 21.649 17.836 1.00 28.11 86 LEU A O 1
ATOM 641 N N . GLY A 1 87 ? 5.106 21.989 18.000 1.00 28.83 87 GLY A N 1
ATOM 642 C CA . GLY A 1 87 ? 5.071 23.213 18.787 1.00 28.83 87 GLY A CA 1
ATOM 643 C C . GLY A 1 87 ? 4.027 24.219 18.314 1.00 28.83 87 GLY A C 1
ATOM 644 O O . GLY A 1 87 ? 4.016 24.643 17.160 1.00 28.83 87 GLY A O 1
ATOM 645 N N . VAL A 1 88 ? 3.191 24.655 19.255 1.00 26.80 88 VAL A N 1
ATOM 646 C CA . VAL A 1 88 ? 2.542 25.959 19.166 1.00 26.80 88 VAL A CA 1
ATOM 647 C C . VAL A 1 88 ? 3.665 26.991 19.153 1.00 26.80 88 VAL A C 1
ATOM 649 O O . VAL A 1 88 ? 4.442 27.083 20.103 1.00 26.80 88 VAL A O 1
ATOM 652 N N . PHE A 1 89 ? 3.765 27.753 18.067 1.00 29.20 89 PHE A N 1
ATOM 653 C CA . PHE A 1 89 ? 4.531 28.991 18.044 1.00 29.20 89 PHE A CA 1
ATOM 654 C C . PHE A 1 89 ? 4.007 29.897 19.164 1.00 29.20 89 PHE A C 1
ATOM 656 O O . PHE A 1 89 ? 2.945 30.499 19.027 1.00 29.20 89 PHE A O 1
ATOM 663 N N . THR A 1 90 ? 4.741 30.030 20.268 1.00 31.73 90 THR A N 1
ATOM 664 C CA . THR A 1 90 ? 4.508 31.096 21.248 1.00 31.73 90 THR A CA 1
ATOM 665 C C . THR A 1 90 ? 5.253 32.350 20.802 1.00 31.73 90 THR A C 1
ATOM 667 O O . THR A 1 90 ? 6.220 32.804 21.407 1.00 31.73 90 THR A O 1
ATOM 670 N N . GLY A 1 91 ? 4.786 32.922 19.692 1.00 28.77 91 GLY A N 1
ATOM 671 C CA . GLY A 1 91 ? 4.967 34.345 19.448 1.00 28.77 91 GLY A CA 1
ATOM 672 C C . GLY A 1 91 ? 4.051 35.108 20.403 1.00 28.77 91 GLY A C 1
ATOM 673 O O . GLY A 1 91 ? 2.841 34.960 20.312 1.00 28.77 91 GLY A O 1
ATOM 674 N N . GLY A 1 92 ? 4.665 35.847 21.331 1.00 34.12 92 GLY A N 1
ATOM 675 C CA . GLY A 1 92 ? 4.119 36.872 22.232 1.00 34.12 92 GLY A CA 1
ATOM 676 C C . GLY A 1 92 ? 2.602 36.976 22.434 1.00 34.12 92 GLY A C 1
ATOM 677 O O . GLY A 1 92 ? 1.872 37.397 21.544 1.00 34.12 92 GLY A O 1
ATOM 678 N N . GLY A 1 93 ? 2.169 36.765 23.677 1.00 28.31 93 GLY A N 1
ATOM 679 C CA . GLY A 1 93 ? 0.868 37.217 24.166 1.00 28.31 93 GLY A CA 1
ATOM 680 C C . GLY A 1 93 ? 0.349 36.324 25.280 1.00 28.31 93 GLY A C 1
ATOM 681 O O . GLY A 1 93 ? 0.104 35.142 25.060 1.00 28.31 93 GLY A O 1
ATOM 682 N N . GLU A 1 94 ? 0.199 36.884 26.479 1.00 38.34 94 GLU A N 1
ATOM 683 C CA . GLU A 1 94 ? -0.571 36.266 27.555 1.00 38.34 94 GLU A CA 1
ATOM 684 C C . GLU A 1 94 ? -1.949 35.848 27.036 1.00 38.34 94 GLU A C 1
ATOM 686 O O . GLU A 1 94 ? -2.685 36.666 26.487 1.00 38.34 94 GLU A O 1
ATOM 691 N N . VAL A 1 95 ? -2.333 34.598 27.279 1.00 30.59 95 VAL A N 1
ATOM 692 C CA . VAL A 1 95 ? -3.747 34.231 27.340 1.00 30.59 95 VAL A CA 1
ATOM 693 C C . VAL A 1 95 ? -3.984 33.351 28.555 1.00 30.59 95 VAL A C 1
ATOM 695 O O . VAL A 1 95 ? -3.513 32.221 28.667 1.00 30.59 95 VAL A O 1
ATOM 698 N N . LEU A 1 96 ? -4.710 33.960 29.486 1.00 30.45 96 LEU A N 1
ATOM 699 C CA . LEU A 1 96 ? -5.293 33.386 30.681 1.00 30.45 96 LEU A CA 1
ATOM 700 C C . LEU A 1 96 ? -6.384 32.376 30.301 1.00 30.45 96 LEU A C 1
ATOM 702 O O . LEU A 1 96 ? -7.337 32.723 29.611 1.00 30.45 96 LEU A O 1
ATOM 706 N N . GLY A 1 97 ? -6.275 31.172 30.863 1.00 29.17 97 GLY A N 1
ATOM 707 C CA . GLY A 1 97 ? -7.403 30.289 31.150 1.00 29.17 97 GLY A CA 1
ATOM 708 C C . GLY A 1 97 ? -7.847 29.355 30.024 1.00 29.17 97 GLY A C 1
ATOM 709 O O . GLY A 1 97 ? -8.484 29.771 29.068 1.00 29.17 97 GLY A O 1
ATOM 710 N N . LEU A 1 98 ? -7.677 28.051 30.244 1.00 28.94 98 LEU A N 1
ATOM 711 C CA . LEU A 1 98 ? -8.838 27.182 30.434 1.00 28.94 98 LEU A CA 1
ATOM 712 C C . LEU A 1 98 ? -8.430 25.963 31.271 1.00 28.94 98 LEU A C 1
ATOM 714 O O . LEU A 1 98 ? -7.519 25.215 30.929 1.00 28.94 98 LEU A O 1
ATOM 718 N N . SER A 1 99 ? -9.108 25.824 32.405 1.00 30.52 99 SER A N 1
ATOM 719 C CA . SER A 1 99 ? -9.040 24.689 33.319 1.00 30.52 99 SER A CA 1
ATOM 720 C C . SER A 1 99 ? -9.849 23.519 32.758 1.00 30.52 99 SER A C 1
ATOM 722 O O . SER A 1 99 ? -10.968 23.718 32.286 1.00 30.52 99 SER A O 1
ATOM 724 N N . SER A 1 100 ? -9.326 22.301 32.890 1.00 31.34 100 SER A N 1
ATOM 725 C CA . SER A 1 100 ? -10.154 21.102 33.003 1.00 31.34 100 SER A CA 1
ATOM 726 C C . SER A 1 100 ? -9.786 20.393 34.298 1.00 31.34 100 SER A C 1
ATOM 728 O O . SER A 1 100 ? -8.735 19.766 34.419 1.00 31.34 100 SER A O 1
ATOM 730 N N . THR A 1 101 ? -10.669 20.547 35.274 1.00 28.70 101 THR A N 1
ATOM 731 C CA . THR A 1 101 ? -10.685 19.840 36.546 1.00 28.70 101 THR A CA 1
ATOM 732 C C . THR A 1 101 ? -10.998 18.361 36.336 1.00 28.70 101 THR A C 1
ATOM 734 O O . THR A 1 101 ? -12.079 18.028 35.853 1.00 28.70 101 THR A O 1
ATOM 737 N N . ALA A 1 102 ? -10.104 17.489 36.795 1.00 29.52 102 ALA A N 1
ATOM 738 C CA . ALA A 1 102 ? -10.457 16.168 37.300 1.00 29.52 102 ALA A CA 1
ATOM 739 C C . ALA A 1 102 ? -9.633 15.924 38.578 1.00 29.52 102 ALA A C 1
ATOM 741 O O . ALA A 1 102 ? -8.428 15.707 38.518 1.00 29.52 102 ALA A O 1
ATOM 742 N N . SER A 1 103 ? -10.304 16.062 39.723 1.00 28.88 103 SER A N 1
ATOM 743 C CA . SER A 1 103 ? -9.890 15.626 41.067 1.00 28.88 103 SER A CA 1
ATOM 744 C C . SER A 1 103 ? -10.614 14.295 41.294 1.00 28.88 103 SER A C 1
ATOM 746 O O . SER A 1 103 ? -11.828 14.265 41.102 1.00 28.88 103 SER A O 1
ATOM 748 N N . GLY A 1 104 ? -9.925 13.163 41.434 1.00 29.38 104 GLY A N 1
ATOM 749 C CA . GLY A 1 104 ? -9.453 12.562 42.697 1.00 29.38 104 GLY A CA 1
ATOM 750 C C . GLY A 1 104 ? -10.190 11.213 42.859 1.00 29.38 104 GLY A C 1
ATOM 751 O O . GLY A 1 104 ? -11.331 11.114 42.420 1.00 29.38 104 GLY A O 1
ATOM 752 N N . ASP A 1 105 ? -9.655 10.108 43.372 1.00 34.62 105 ASP A N 1
ATOM 753 C CA . ASP A 1 105 ? -8.403 9.820 44.068 1.00 34.62 105 ASP A CA 1
ATOM 754 C C . ASP A 1 105 ? -8.089 8.306 43.966 1.00 34.62 105 ASP A C 1
ATOM 756 O O . ASP A 1 105 ? -8.972 7.495 43.687 1.00 34.62 105 ASP A O 1
ATOM 760 N N . ASP A 1 106 ? -6.835 7.982 44.297 1.00 32.16 106 ASP A N 1
ATOM 761 C CA . ASP A 1 106 ? -6.363 6.768 44.987 1.00 32.16 106 ASP A CA 1
ATOM 762 C C . ASP A 1 106 ? -6.045 5.486 44.183 1.00 32.16 106 ASP A C 1
ATOM 764 O O . ASP A 1 106 ? -6.883 4.613 43.973 1.00 32.16 106 ASP A O 1
ATOM 768 N N . ALA A 1 107 ? -4.770 5.332 43.796 1.00 31.22 107 ALA A N 1
ATOM 769 C CA . ALA A 1 107 ? -3.858 4.405 44.483 1.00 31.22 107 ALA A CA 1
ATOM 770 C C . ALA A 1 107 ? -2.422 4.525 43.926 1.00 31.22 107 ALA A C 1
ATOM 772 O O . ALA A 1 107 ? -2.140 4.175 42.784 1.00 31.22 107 ALA A O 1
ATOM 773 N N . THR A 1 108 ? -1.534 5.014 44.796 1.00 32.59 108 THR A N 1
ATOM 774 C CA . THR A 1 108 ? -0.076 4.783 44.855 1.00 32.59 108 THR A CA 1
ATOM 775 C C . THR A 1 108 ? 0.779 5.075 43.617 1.00 32.59 108 THR A C 1
ATOM 777 O O . THR A 1 108 ? 0.960 4.242 42.736 1.00 32.59 108 THR A O 1
ATOM 780 N N . ASP A 1 109 ? 1.394 6.259 43.659 1.00 44.94 109 ASP A N 1
ATOM 781 C CA . ASP A 1 109 ? 2.837 6.482 43.490 1.00 44.94 109 ASP A CA 1
ATOM 782 C C . ASP A 1 109 ? 3.593 5.476 42.603 1.00 44.94 109 ASP A C 1
ATOM 784 O O . ASP A 1 109 ? 4.067 4.424 43.031 1.00 44.94 109 ASP A O 1
ATOM 788 N N . SER A 1 110 ? 3.733 5.842 41.336 1.00 32.84 110 SER A N 1
ATOM 789 C CA . SER A 1 110 ? 4.836 5.414 40.485 1.00 32.84 110 SER A CA 1
ATOM 790 C C . SER A 1 110 ? 5.180 6.622 39.632 1.00 32.84 110 SER A C 1
ATOM 792 O O . SER A 1 110 ? 4.482 6.948 38.672 1.00 32.84 110 SER A O 1
ATOM 794 N N . THR A 1 111 ? 6.226 7.346 40.017 1.00 32.03 111 THR A N 1
ATOM 795 C CA . THR A 1 111 ? 6.892 8.277 39.106 1.00 32.03 111 THR A CA 1
ATOM 796 C C . THR A 1 111 ? 7.110 7.565 37.765 1.00 32.03 111 THR A C 1
ATOM 798 O O . THR A 1 111 ? 7.640 6.452 37.788 1.00 32.03 111 THR A O 1
ATOM 801 N N . PRO A 1 112 ? 6.718 8.135 36.610 1.00 36.12 112 PRO A N 1
ATOM 802 C CA . PRO A 1 112 ? 7.024 7.520 35.331 1.00 36.12 112 PRO A CA 1
ATOM 803 C C . PRO A 1 112 ? 8.534 7.614 35.141 1.00 36.12 112 PRO A C 1
ATOM 805 O O . PRO A 1 112 ? 9.067 8.677 34.810 1.00 36.12 112 PRO A O 1
ATOM 808 N N . ASP A 1 113 ? 9.224 6.510 35.412 1.00 37.62 113 ASP A N 1
ATOM 809 C CA . ASP A 1 113 ? 10.628 6.352 35.081 1.00 37.62 113 ASP A CA 1
ATOM 810 C C . ASP A 1 113 ? 10.736 6.457 33.559 1.00 37.62 113 ASP A C 1
ATOM 812 O O . ASP A 1 113 ? 10.355 5.567 32.804 1.00 37.62 113 ASP A O 1
ATOM 816 N N . THR A 1 114 ? 11.122 7.646 33.099 1.00 41.50 114 THR A N 1
ATOM 817 C CA . THR A 1 114 ? 11.135 8.016 31.679 1.00 41.50 114 THR A CA 1
ATOM 818 C C . THR A 1 114 ? 12.457 7.607 31.029 1.00 41.50 114 THR A C 1
ATOM 820 O O . THR A 1 114 ? 12.892 8.224 30.057 1.00 41.50 114 THR A O 1
ATOM 823 N N . THR A 1 115 ? 13.130 6.607 31.594 1.00 47.22 115 THR A N 1
ATOM 824 C CA . THR A 1 115 ? 14.396 6.090 31.099 1.00 47.22 115 THR A CA 1
ATOM 825 C C . THR A 1 115 ? 14.158 4.696 30.538 1.00 47.22 115 THR A C 1
ATOM 827 O O . THR A 1 115 ? 13.551 3.858 31.193 1.00 47.22 115 THR A O 1
ATOM 830 N N . LEU A 1 116 ? 14.582 4.448 29.295 1.00 46.72 116 LEU A N 1
ATOM 831 C CA . LEU A 1 116 ? 14.803 3.078 28.837 1.00 46.72 116 LEU A CA 1
ATOM 832 C C . LEU A 1 116 ? 15.979 2.549 29.671 1.00 46.72 116 LEU A C 1
ATOM 834 O O . LEU A 1 116 ? 17.084 3.075 29.493 1.00 46.72 116 LEU A O 1
ATOM 838 N N . PRO A 1 117 ? 15.793 1.598 30.605 1.00 52.88 117 PRO A N 1
ATOM 839 C CA . PRO A 1 117 ? 16.941 0.991 31.260 1.00 52.88 117 PRO A CA 1
ATOM 840 C C . PRO A 1 117 ? 17.771 0.231 30.214 1.00 52.88 117 PRO A C 1
ATOM 842 O O . PRO A 1 117 ? 17.277 -0.075 29.127 1.00 52.88 117 PRO A O 1
ATOM 845 N N . ASP A 1 118 ? 19.029 -0.089 30.534 1.00 55.38 118 ASP A N 1
ATOM 846 C CA . ASP A 1 118 ? 19.801 -1.087 29.782 1.00 55.38 118 ASP A CA 1
ATOM 847 C C . ASP A 1 118 ? 19.082 -2.446 29.922 1.00 55.38 118 ASP A C 1
ATOM 849 O O . ASP A 1 118 ? 19.360 -3.243 30.823 1.00 55.38 118 ASP A O 1
ATOM 853 N N . GLU A 1 119 ? 18.068 -2.666 29.085 1.00 60.62 119 GLU A N 1
ATOM 854 C CA . GLU A 1 119 ? 17.121 -3.767 29.205 1.00 60.62 119 GLU A CA 1
ATOM 855 C C . GLU A 1 119 ? 17.532 -4.936 28.315 1.00 60.62 119 GLU A C 1
ATOM 857 O O . GLU A 1 119 ? 17.969 -4.776 27.169 1.00 60.62 119 GLU A O 1
ATOM 862 N N . LYS A 1 120 ? 17.375 -6.141 28.867 1.00 65.62 120 LYS A N 1
ATOM 863 C CA . LYS A 1 120 ? 17.550 -7.393 28.137 1.00 65.62 120 LYS A CA 1
ATOM 864 C C . LYS A 1 120 ? 16.193 -7.881 27.682 1.00 65.62 120 LYS A C 1
ATOM 866 O O . LYS A 1 120 ? 15.368 -8.266 28.506 1.00 65.62 120 LYS A O 1
ATOM 871 N N . ILE A 1 121 ? 16.001 -7.916 26.375 1.00 61.34 121 ILE A N 1
ATOM 872 C CA . ILE A 1 121 ? 14.760 -8.373 25.763 1.00 61.34 121 ILE A CA 1
ATOM 873 C C . ILE A 1 121 ? 14.960 -9.809 25.281 1.00 61.34 121 ILE A C 1
ATOM 875 O O . ILE A 1 121 ? 15.924 -10.089 24.573 1.00 61.34 121 ILE A O 1
ATOM 879 N N . ILE A 1 122 ? 14.060 -10.720 25.663 1.00 64.56 122 ILE A N 1
ATOM 880 C CA . ILE A 1 122 ? 14.121 -12.140 25.287 1.00 64.56 122 ILE A CA 1
ATOM 881 C C . ILE A 1 122 ? 12.945 -12.472 24.361 1.00 64.56 122 ILE A C 1
ATOM 883 O O . ILE A 1 122 ? 11.794 -12.276 24.736 1.00 64.56 122 ILE A O 1
ATOM 887 N N . ILE A 1 123 ? 13.255 -13.000 23.177 1.00 62.22 123 ILE A N 1
ATOM 888 C CA . ILE A 1 123 ? 12.316 -13.487 22.157 1.00 62.22 123 ILE A CA 1
ATOM 889 C C . ILE A 1 123 ? 12.278 -15.027 22.206 1.00 62.22 123 ILE A C 1
ATOM 891 O O . ILE A 1 123 ? 13.320 -15.683 22.059 1.00 62.22 123 ILE A O 1
ATOM 895 N N . ASP A 1 124 ? 11.094 -15.612 22.417 1.00 60.72 124 ASP A N 1
ATOM 896 C CA . ASP A 1 124 ? 10.895 -17.058 22.605 1.00 60.72 124 ASP A CA 1
ATOM 897 C C . ASP A 1 124 ? 10.767 -17.785 21.249 1.00 60.72 124 ASP A C 1
ATOM 899 O O . ASP A 1 124 ? 10.177 -17.257 20.307 1.00 60.72 124 ASP A O 1
ATOM 903 N N . PRO A 1 125 ? 11.284 -19.016 21.089 1.00 52.81 125 PRO A N 1
ATOM 904 C CA . PRO A 1 125 ? 11.129 -19.766 19.848 1.00 52.81 125 PRO A CA 1
ATOM 905 C C . PRO A 1 125 ? 9.659 -20.045 19.470 1.00 52.81 125 PRO A C 1
ATOM 907 O O . PRO A 1 125 ? 9.337 -20.156 18.285 1.00 52.81 125 PRO A O 1
ATOM 910 N N . ALA A 1 126 ? 8.749 -20.113 20.446 1.00 54.50 126 ALA A N 1
ATOM 911 C CA . ALA A 1 126 ? 7.308 -20.184 20.223 1.00 54.50 126 ALA A CA 1
ATOM 912 C C . ALA A 1 126 ? 6.743 -18.910 19.565 1.00 54.50 126 ALA A C 1
ATOM 914 O O . ALA A 1 126 ? 5.723 -18.979 18.872 1.00 54.50 126 ALA A O 1
ATOM 915 N N . ASP A 1 127 ? 7.427 -17.772 19.670 1.00 53.00 127 ASP A N 1
ATOM 916 C CA . ASP A 1 127 ? 7.028 -16.539 18.993 1.00 53.00 127 ASP A CA 1
ATOM 917 C C . ASP A 1 127 ? 7.200 -16.611 17.468 1.00 53.00 127 ASP A C 1
ATOM 919 O O . ASP A 1 127 ? 6.512 -15.900 16.736 1.00 53.00 127 ASP A O 1
ATOM 923 N N . PHE A 1 128 ? 8.035 -17.529 16.964 1.00 48.72 128 PHE A N 1
ATOM 924 C CA . PHE A 1 128 ? 8.092 -17.856 15.533 1.00 48.72 128 PHE A CA 1
ATOM 925 C C . PHE A 1 128 ? 6.975 -18.820 15.096 1.00 48.72 128 PHE A C 1
ATOM 927 O O . PHE A 1 128 ? 6.772 -19.018 13.898 1.00 48.72 128 PHE A O 1
ATOM 934 N N . THR A 1 129 ? 6.256 -19.444 16.041 1.00 41.12 129 THR A N 1
ATOM 935 C CA . THR A 1 129 ? 5.189 -20.429 15.761 1.00 41.12 129 THR A CA 1
ATOM 936 C C . THR A 1 129 ? 3.790 -19.817 15.715 1.00 41.12 129 THR A C 1
ATOM 938 O O . THR A 1 129 ? 2.886 -20.394 15.110 1.00 41.12 129 THR A O 1
ATOM 941 N N . ASN A 1 130 ? 3.620 -18.611 16.259 1.00 39.38 130 ASN A N 1
ATOM 942 C CA . ASN A 1 130 ? 2.510 -17.749 15.877 1.00 39.38 130 ASN A CA 1
ATOM 943 C C . ASN A 1 130 ? 2.842 -17.168 14.502 1.00 39.38 130 ASN A C 1
ATOM 945 O O . ASN A 1 130 ? 3.925 -16.604 14.369 1.00 39.38 130 ASN A O 1
ATOM 949 N N . PRO A 1 131 ? 1.983 -17.275 13.471 1.00 38.03 131 PRO A N 1
ATOM 950 C CA . PRO A 1 131 ? 2.234 -16.596 12.211 1.00 38.03 131 PRO A CA 1
ATOM 951 C C . PRO A 1 131 ? 2.210 -15.095 12.480 1.00 38.03 131 PRO A C 1
ATOM 953 O O . PRO A 1 131 ? 1.156 -14.456 12.478 1.00 38.03 131 PRO A O 1
ATOM 956 N N . VAL A 1 132 ? 3.386 -14.517 12.687 1.00 39.38 132 VAL A N 1
ATOM 957 C CA . VAL A 1 132 ? 3.567 -13.098 12.469 1.00 39.38 132 VAL A CA 1
ATOM 958 C C . VAL A 1 132 ? 3.214 -12.901 11.009 1.00 39.38 132 VAL A C 1
ATOM 960 O O . VAL A 1 132 ? 3.690 -13.626 10.130 1.00 39.38 132 VAL A O 1
ATOM 963 N N . LYS A 1 133 ? 2.268 -12.002 10.744 1.00 41.66 133 LYS A N 1
ATOM 964 C CA . LYS A 1 133 ? 1.914 -11.618 9.381 1.00 41.66 133 LYS A CA 1
ATOM 965 C C . LYS A 1 133 ? 3.244 -11.162 8.755 1.00 41.66 133 LYS A C 1
ATOM 967 O O . LYS A 1 133 ? 3.747 -10.110 9.114 1.00 41.66 133 LYS A O 1
ATOM 972 N N . VAL A 1 134 ? 3.861 -11.991 7.908 1.00 41.91 134 VAL A N 1
ATOM 973 C CA . VAL A 1 134 ? 5.032 -11.585 7.121 1.00 41.91 134 VAL A CA 1
ATOM 974 C C . VAL A 1 134 ? 4.487 -10.854 5.923 1.00 41.91 134 VAL A C 1
ATOM 976 O O . VAL A 1 134 ? 3.860 -11.449 5.039 1.00 41.91 134 VAL A O 1
ATOM 979 N N . LEU A 1 135 ? 4.674 -9.552 5.934 1.00 57.44 135 LEU A N 1
ATOM 980 C CA . LEU A 1 135 ? 4.065 -8.650 4.986 1.00 57.44 135 LEU A CA 1
ATOM 981 C C . LEU A 1 135 ? 5.199 -8.085 4.186 1.00 57.44 135 LEU A C 1
ATOM 983 O O . LEU A 1 135 ? 6.084 -7.426 4.709 1.00 57.44 135 LEU A O 1
ATOM 987 N N . GLY A 1 136 ? 5.244 -8.509 2.940 1.00 68.69 136 GLY A N 1
ATOM 988 C CA . GLY A 1 136 ? 6.260 -8.077 2.010 1.00 68.69 136 GLY A CA 1
ATOM 989 C C . GLY A 1 136 ? 5.746 -6.883 1.244 1.00 68.69 136 GLY A C 1
ATOM 990 O O . GLY A 1 136 ? 4.547 -6.570 1.264 1.00 68.69 136 GLY A O 1
ATOM 991 N N . VAL A 1 137 ? 6.651 -6.292 0.482 1.00 79.62 137 VAL A N 1
ATOM 992 C CA . VAL A 1 137 ? 6.289 -5.307 -0.525 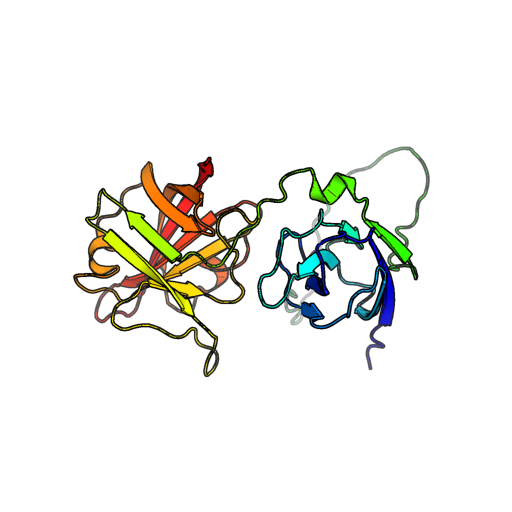1.00 79.62 137 VAL A CA 1
ATOM 993 C C . VAL A 1 137 ? 5.151 -5.879 -1.384 1.00 79.62 137 VAL A C 1
ATOM 995 O O . VAL A 1 137 ? 5.225 -7.034 -1.832 1.00 79.62 137 VAL A O 1
ATOM 998 N N . PRO A 1 138 ? 4.057 -5.130 -1.588 1.00 89.00 138 PRO A N 1
ATOM 999 C CA . PRO A 1 138 ? 2.989 -5.560 -2.471 1.00 89.00 138 PRO A CA 1
ATOM 1000 C C . PRO A 1 138 ? 3.526 -5.761 -3.888 1.00 89.00 138 PRO A C 1
ATOM 1002 O O . PRO A 1 138 ? 4.284 -4.947 -4.404 1.00 89.00 138 PRO A O 1
ATOM 1005 N N . THR A 1 139 ? 3.098 -6.838 -4.538 1.00 85.19 139 THR A N 1
ATOM 1006 C CA . THR A 1 139 ? 3.543 -7.209 -5.889 1.00 85.19 139 THR A CA 1
ATOM 1007 C C . THR A 1 139 ? 2.455 -7.033 -6.939 1.00 85.19 139 THR A C 1
ATOM 1009 O O . THR A 1 139 ? 2.742 -7.011 -8.137 1.00 85.19 139 THR A O 1
ATOM 1012 N N . ARG A 1 140 ? 1.191 -6.898 -6.518 1.00 89.25 140 ARG A N 1
ATOM 1013 C CA . ARG A 1 140 ? 0.055 -6.685 -7.420 1.00 89.25 140 ARG A CA 1
ATOM 1014 C C . ARG A 1 140 ? -1.098 -5.989 -6.713 1.00 89.25 140 ARG A C 1
ATOM 1016 O O . ARG A 1 140 ? -1.346 -6.252 -5.538 1.00 89.25 140 ARG A O 1
ATOM 1023 N N . ILE A 1 141 ? -1.833 -5.164 -7.445 1.00 97.88 141 ILE A N 1
ATOM 1024 C CA . ILE A 1 141 ? -3.089 -4.559 -7.005 1.00 97.88 141 ILE A CA 1
ATOM 1025 C C . ILE A 1 141 ? -4.178 -4.822 -8.043 1.00 97.88 141 ILE A C 1
ATOM 1027 O O . ILE A 1 141 ? -3.946 -4.693 -9.245 1.00 97.88 141 ILE A O 1
ATOM 1031 N N . THR A 1 142 ? -5.374 -5.162 -7.574 1.00 98.25 142 THR A N 1
ATOM 1032 C CA . THR A 1 142 ? -6.548 -5.394 -8.414 1.00 98.25 142 THR A CA 1
ATOM 1033 C C . THR A 1 142 ? -7.752 -4.643 -7.852 1.00 98.25 142 THR A C 1
ATOM 1035 O O . THR A 1 142 ? -8.064 -4.758 -6.666 1.00 98.25 142 THR A O 1
ATOM 1038 N N . ILE A 1 143 ? -8.449 -3.899 -8.711 1.00 98.31 143 ILE A N 1
ATOM 1039 C CA . ILE A 1 143 ? -9.702 -3.195 -8.415 1.00 98.31 143 ILE A CA 1
ATOM 1040 C C . ILE A 1 143 ? -10.699 -3.549 -9.529 1.00 98.31 143 ILE A C 1
ATOM 1042 O O . ILE A 1 143 ? -10.783 -2.833 -10.531 1.00 98.31 143 ILE A O 1
ATOM 1046 N N . PRO A 1 144 ? -11.439 -4.668 -9.401 1.00 97.00 144 PRO A N 1
ATOM 1047 C CA . PRO A 1 144 ? -12.256 -5.201 -10.495 1.00 97.00 144 PRO A CA 1
ATOM 1048 C C . PRO A 1 144 ? -13.298 -4.212 -11.026 1.00 97.00 144 PRO A C 1
ATOM 1050 O O . PRO A 1 144 ? -13.498 -4.113 -12.231 1.00 97.00 144 PRO A O 1
ATOM 1053 N N . ALA A 1 145 ? -13.913 -3.424 -10.138 1.00 97.31 145 ALA A N 1
ATOM 1054 C CA . ALA A 1 145 ? -14.921 -2.427 -10.506 1.00 97.31 145 ALA A CA 1
ATOM 1055 C C . ALA A 1 145 ? -14.390 -1.310 -11.427 1.00 97.31 145 ALA A C 1
ATOM 1057 O O . ALA A 1 145 ? -15.184 -0.583 -12.018 1.00 97.31 145 ALA A O 1
ATOM 1058 N N . LEU A 1 146 ? -13.065 -1.156 -11.531 1.00 97.38 146 LEU A N 1
ATOM 1059 C CA . LEU A 1 146 ? -12.402 -0.104 -12.304 1.00 97.38 146 LEU A CA 1
ATOM 1060 C C . LEU A 1 146 ? -11.561 -0.646 -13.465 1.00 97.38 146 LEU A C 1
ATOM 1062 O O . LEU A 1 146 ? -10.881 0.145 -14.123 1.00 97.38 146 LEU A O 1
ATOM 1066 N N . ASP A 1 147 ? -11.590 -1.963 -13.698 1.00 96.88 147 ASP A N 1
ATOM 1067 C CA . ASP A 1 147 ? -10.716 -2.651 -14.658 1.00 96.88 147 ASP A CA 1
ATOM 1068 C C . ASP A 1 147 ? -9.224 -2.341 -14.412 1.00 96.88 147 ASP A C 1
ATOM 1070 O O . ASP A 1 147 ? -8.447 -2.058 -15.322 1.00 96.88 147 ASP A O 1
ATOM 1074 N N . ILE A 1 148 ? -8.830 -2.315 -13.133 1.00 97.81 148 ILE A N 1
ATOM 1075 C CA . ILE A 1 148 ? -7.439 -2.107 -12.717 1.00 97.81 148 ILE A CA 1
ATOM 1076 C C . ILE A 1 148 ? -6.877 -3.444 -12.259 1.00 97.81 148 ILE A C 1
ATOM 1078 O O . ILE A 1 148 ? -7.369 -4.038 -11.299 1.00 97.81 148 ILE A O 1
ATOM 1082 N N . ASP A 1 149 ? -5.809 -3.880 -12.912 1.00 95.81 149 ASP A N 1
ATOM 1083 C CA . ASP A 1 149 ? -5.031 -5.049 -12.532 1.00 95.81 149 ASP A CA 1
ATOM 1084 C C . ASP A 1 149 ? -3.561 -4.806 -12.889 1.00 95.81 149 ASP A C 1
ATOM 1086 O O . ASP A 1 149 ? -3.167 -4.893 -14.052 1.00 95.81 149 ASP A O 1
ATOM 1090 N N . LEU A 1 150 ? -2.767 -4.412 -11.892 1.00 84.06 150 LEU A N 1
ATOM 1091 C CA . LEU A 1 150 ? -1.425 -3.877 -12.108 1.00 84.06 150 LEU A CA 1
ATOM 1092 C C . LEU A 1 150 ? -0.381 -4.596 -11.262 1.00 84.06 150 LEU A C 1
ATOM 1094 O O . LEU A 1 150 ? -0.607 -4.800 -10.064 1.00 84.06 150 LEU A O 1
ATOM 1098 N N . PRO A 1 151 ? 0.796 -4.906 -11.833 1.00 78.69 151 PRO A N 1
ATOM 1099 C CA . PRO A 1 151 ? 1.964 -5.211 -11.025 1.00 78.69 151 PRO A CA 1
ATOM 1100 C C . PRO A 1 151 ? 2.351 -3.985 -10.185 1.00 78.69 151 PRO A C 1
ATOM 1102 O O . PRO A 1 151 ? 2.215 -2.838 -10.628 1.00 78.69 151 PRO A O 1
ATOM 1105 N N . VAL A 1 152 ? 2.835 -4.242 -8.972 1.00 87.06 152 VAL A N 1
ATOM 1106 C CA . VAL A 1 152 ? 3.302 -3.219 -8.031 1.00 87.06 152 VAL A CA 1
ATOM 1107 C C . VAL A 1 152 ? 4.809 -3.377 -7.845 1.00 87.06 152 VAL A C 1
ATOM 1109 O O . VAL A 1 152 ? 5.293 -4.483 -7.609 1.00 87.06 152 VAL A O 1
ATOM 1112 N N . ALA A 1 153 ? 5.541 -2.276 -7.994 1.00 74.81 153 ALA A N 1
ATOM 1113 C CA . ALA A 1 153 ? 6.975 -2.183 -7.750 1.00 74.81 153 ALA A CA 1
ATOM 1114 C C . ALA A 1 153 ? 7.251 -1.333 -6.503 1.00 74.81 153 ALA A C 1
ATOM 1116 O O . ALA A 1 153 ? 6.492 -0.415 -6.196 1.00 74.81 153 ALA A O 1
ATOM 1117 N N . GLU A 1 154 ? 8.348 -1.601 -5.800 1.00 81.69 154 GLU A N 1
ATOM 1118 C CA . GLU A 1 154 ? 8.791 -0.745 -4.697 1.00 81.69 154 GLU A CA 1
ATOM 1119 C C . GLU A 1 154 ? 9.407 0.547 -5.248 1.00 81.69 154 GLU A C 1
ATOM 1121 O O . GLU A 1 154 ? 10.342 0.506 -6.051 1.00 81.69 154 GLU A O 1
ATOM 1126 N N . ALA A 1 155 ? 8.890 1.698 -4.826 1.00 72.81 155 ALA A N 1
ATOM 1127 C CA . ALA A 1 155 ? 9.435 3.000 -5.179 1.00 72.81 155 ALA A CA 1
ATOM 1128 C C . ALA A 1 155 ? 10.375 3.503 -4.091 1.00 72.81 155 ALA A C 1
ATOM 1130 O O . ALA A 1 155 ? 9.962 3.738 -2.954 1.00 72.81 155 ALA A O 1
ATOM 1131 N N . LYS A 1 156 ? 11.632 3.745 -4.470 1.00 69.50 156 LYS A N 1
ATOM 1132 C CA . LYS A 1 156 ? 12.612 4.397 -3.600 1.00 69.50 156 LYS A CA 1
ATOM 1133 C C . LYS A 1 156 ? 12.365 5.903 -3.547 1.00 69.50 156 LYS A C 1
ATOM 1135 O O . LYS A 1 156 ? 11.656 6.455 -4.389 1.00 69.50 156 LYS A O 1
ATOM 1140 N N . VAL A 1 157 ? 12.970 6.569 -2.568 1.00 68.75 157 VAL A N 1
ATOM 1141 C CA . VAL A 1 157 ? 13.030 8.035 -2.522 1.00 68.75 157 VAL A CA 1
ATOM 1142 C C . VAL A 1 157 ? 14.259 8.507 -3.299 1.00 68.75 157 VAL A C 1
ATOM 1144 O O . VAL A 1 157 ? 15.379 8.105 -2.992 1.00 68.75 157 VAL A O 1
ATOM 1147 N N . GLU A 1 158 ? 14.049 9.373 -4.286 1.00 65.81 158 GLU A N 1
ATOM 1148 C CA . GLU A 1 158 ? 15.087 10.066 -5.049 1.00 65.81 158 GLU A CA 1
ATOM 1149 C C . GLU A 1 158 ? 14.754 11.556 -5.118 1.00 65.81 158 GLU A C 1
ATOM 1151 O O . GLU A 1 158 ? 13.656 11.935 -5.521 1.00 65.81 158 GLU A O 1
ATOM 1156 N N . ASN A 1 159 ? 15.708 12.413 -4.739 1.00 66.75 159 ASN A N 1
ATOM 1157 C CA . ASN A 1 159 ? 15.514 13.868 -4.677 1.00 66.75 159 ASN A CA 1
ATOM 1158 C C . ASN A 1 159 ? 14.252 14.259 -3.881 1.00 66.75 159 ASN A C 1
ATOM 1160 O O . ASN A 1 159 ? 13.426 15.033 -4.360 1.00 66.75 159 ASN A O 1
ATOM 1164 N N . ASP A 1 160 ? 14.087 13.661 -2.695 1.00 69.19 160 ASP A N 1
ATOM 1165 C CA . ASP A 1 160 ? 12.951 13.867 -1.781 1.00 69.19 160 ASP A CA 1
ATOM 1166 C C . ASP A 1 160 ? 11.571 13.466 -2.338 1.00 69.19 160 ASP A C 1
ATOM 1168 O O . ASP A 1 160 ? 10.536 13.796 -1.758 1.00 69.19 160 ASP A O 1
ATOM 1172 N N . LEU A 1 161 ? 11.535 12.719 -3.446 1.00 68.25 161 LEU A N 1
ATOM 1173 C CA . LEU A 1 161 ? 10.308 12.250 -4.085 1.00 68.25 161 LEU A CA 1
ATOM 1174 C C . LEU A 1 161 ? 10.336 10.737 -4.277 1.00 68.25 161 LEU A C 1
ATOM 1176 O O . LEU A 1 161 ? 11.371 10.154 -4.590 1.00 68.25 161 LEU A O 1
ATOM 1180 N N . TRP A 1 162 ? 9.183 10.084 -4.145 1.00 76.69 162 TRP A N 1
ATOM 1181 C CA . TRP A 1 162 ? 9.085 8.689 -4.555 1.00 76.69 162 TRP A CA 1
ATOM 1182 C C . TRP A 1 162 ? 9.196 8.551 -6.074 1.00 76.69 162 TRP A C 1
ATOM 1184 O O . TRP A 1 162 ? 8.560 9.284 -6.839 1.00 76.69 162 TRP A O 1
ATOM 1194 N N . GLN A 1 163 ? 9.972 7.559 -6.500 1.00 64.25 163 GLN A N 1
ATOM 1195 C CA . GLN A 1 163 ? 10.070 7.152 -7.895 1.00 64.25 163 GLN A CA 1
ATOM 1196 C C . GLN A 1 163 ? 8.698 6.780 -8.464 1.00 64.25 163 GLN A C 1
ATOM 1198 O O . GLN A 1 163 ? 7.868 6.168 -7.796 1.00 64.25 163 GLN A O 1
ATOM 1203 N N . THR A 1 164 ? 8.476 7.102 -9.737 1.00 71.88 164 THR A N 1
ATOM 1204 C CA . THR A 1 164 ? 7.292 6.664 -10.486 1.00 71.88 164 THR A CA 1
ATOM 1205 C C . THR A 1 164 ? 7.709 5.748 -11.625 1.00 71.88 164 THR A C 1
ATOM 1207 O O . THR A 1 164 ? 8.816 5.853 -12.153 1.00 71.88 164 THR A O 1
ATOM 1210 N N . PHE A 1 165 ? 6.812 4.847 -12.020 1.00 66.69 165 PHE A N 1
ATOM 1211 C CA . PHE A 1 165 ? 7.074 3.873 -13.071 1.00 66.69 165 PHE A CA 1
ATOM 1212 C C . PHE A 1 165 ? 6.100 4.055 -14.230 1.00 66.69 165 PHE A C 1
ATOM 1214 O O . PHE A 1 165 ? 4.899 4.247 -14.045 1.00 66.69 165 PHE A O 1
ATOM 1221 N N . ALA A 1 166 ? 6.608 3.923 -15.455 1.00 65.44 166 ALA A N 1
ATOM 1222 C CA . ALA A 1 166 ? 5.792 4.100 -16.651 1.00 65.44 166 ALA A CA 1
ATOM 1223 C C . ALA A 1 166 ? 4.703 3.018 -16.812 1.00 65.44 166 ALA A C 1
ATOM 1225 O O . ALA A 1 166 ? 3.666 3.294 -17.411 1.00 65.44 166 ALA A O 1
ATOM 1226 N N . GLY A 1 167 ? 4.918 1.800 -16.313 1.00 71.50 167 GLY A N 1
ATOM 1227 C CA . GLY A 1 167 ? 4.018 0.658 -16.546 1.00 71.50 167 GLY A CA 1
ATOM 1228 C C . GLY A 1 167 ? 3.543 -0.064 -15.289 1.00 71.50 167 GLY A C 1
ATOM 1229 O O . GLY A 1 167 ? 2.921 -1.112 -15.409 1.00 71.50 167 GLY A O 1
ATOM 1230 N N . PHE A 1 168 ? 3.850 0.462 -14.103 1.00 73.94 168 PHE A N 1
ATOM 1231 C CA . PHE A 1 168 ? 3.605 -0.216 -12.833 1.00 73.94 168 PHE A CA 1
ATOM 1232 C C . PHE A 1 168 ? 2.899 0.723 -11.862 1.00 73.94 168 PHE A C 1
ATOM 1234 O O . PHE A 1 168 ? 3.086 1.943 -11.912 1.00 73.94 168 PHE A O 1
ATOM 1241 N N . ALA A 1 169 ? 2.121 0.137 -10.956 1.00 84.56 169 ALA A N 1
ATOM 1242 C CA . ALA A 1 169 ? 1.831 0.796 -9.697 1.00 84.56 169 ALA A CA 1
ATOM 1243 C C . ALA A 1 169 ? 3.082 0.749 -8.806 1.00 84.56 169 ALA A C 1
ATOM 1245 O O . ALA A 1 169 ? 3.963 -0.093 -8.978 1.00 84.56 169 ALA A O 1
ATOM 1246 N N . ALA A 1 170 ? 3.165 1.671 -7.866 1.00 78.38 170 ALA A N 1
ATOM 1247 C CA . ALA A 1 170 ? 4.318 1.887 -7.021 1.00 78.38 170 ALA A CA 1
ATOM 1248 C C . ALA A 1 170 ? 3.890 1.846 -5.560 1.00 78.38 170 ALA A C 1
ATOM 1250 O O . ALA A 1 170 ? 2.924 2.510 -5.197 1.00 78.38 170 ALA A O 1
ATOM 1251 N N . HIS A 1 171 ? 4.595 1.089 -4.731 1.00 92.69 171 HIS A N 1
ATOM 1252 C CA . HIS A 1 171 ? 4.468 1.145 -3.280 1.00 92.69 171 HIS A CA 1
ATOM 1253 C C . HIS A 1 171 ? 5.554 2.051 -2.719 1.00 92.69 171 HIS A C 1
ATOM 1255 O O . HIS A 1 171 ? 6.725 1.894 -3.058 1.00 92.69 171 HIS A O 1
ATOM 1261 N N . GLY A 1 172 ? 5.163 3.048 -1.929 1.00 82.50 172 GLY A N 1
ATOM 1262 C CA . GLY A 1 172 ? 6.106 4.028 -1.398 1.00 82.50 172 GLY A CA 1
ATOM 1263 C C . GLY A 1 172 ? 6.962 3.428 -0.290 1.00 82.50 172 GLY A C 1
ATOM 1264 O O . GLY A 1 172 ? 6.419 3.056 0.754 1.00 82.50 172 GLY A O 1
ATOM 1265 N N . VAL A 1 173 ? 8.285 3.372 -0.480 1.00 72.75 173 VAL A N 1
ATOM 1266 C CA . VAL A 1 173 ? 9.204 2.922 0.576 1.00 72.75 173 VAL A CA 1
ATOM 1267 C C . VAL A 1 173 ? 9.020 3.777 1.835 1.00 72.75 173 VAL A C 1
ATOM 1269 O O . VAL A 1 173 ? 8.876 5.002 1.750 1.00 72.75 173 VAL A O 1
ATOM 1272 N N . GLY A 1 174 ? 8.995 3.129 3.000 1.00 68.44 174 GLY A N 1
ATOM 1273 C CA . GLY A 1 174 ? 8.705 3.768 4.289 1.00 68.44 174 GLY A CA 1
ATOM 1274 C C . GLY A 1 174 ? 7.211 3.895 4.619 1.00 68.44 174 GLY A C 1
ATOM 1275 O O . GLY A 1 174 ? 6.879 4.293 5.734 1.00 68.44 174 GLY A O 1
ATOM 1276 N N . SER A 1 175 ? 6.312 3.542 3.693 1.00 79.50 175 SER A N 1
ATOM 1277 C CA . SER A 1 175 ? 4.911 3.244 4.018 1.00 79.50 175 SER A CA 1
ATOM 1278 C C . SER A 1 175 ? 4.749 1.777 4.426 1.00 79.50 175 SER A C 1
ATOM 1280 O O . SER A 1 175 ? 5.631 0.954 4.182 1.00 79.50 175 SER A O 1
ATOM 1282 N N . ALA A 1 176 ? 3.623 1.451 5.055 1.00 80.31 176 ALA A N 1
ATOM 1283 C CA . ALA A 1 176 ? 3.359 0.112 5.567 1.00 80.31 176 ALA A CA 1
ATOM 1284 C C . ALA A 1 176 ? 3.201 -0.909 4.427 1.00 80.31 176 ALA A C 1
ATOM 1286 O O . ALA A 1 176 ? 2.687 -0.581 3.353 1.00 80.31 176 ALA A O 1
ATOM 1287 N N . ASN A 1 177 ? 3.566 -2.164 4.659 1.00 86.44 177 ASN A N 1
ATOM 1288 C CA . ASN A 1 177 ? 3.189 -3.286 3.805 1.00 86.44 177 ASN A CA 1
ATOM 1289 C C . ASN A 1 177 ? 1.748 -3.742 4.099 1.00 86.44 177 ASN A C 1
ATOM 1291 O O . ASN A 1 177 ? 1.256 -3.572 5.219 1.00 86.44 177 ASN A O 1
ATOM 1295 N N . PRO A 1 178 ? 1.050 -4.368 3.129 1.00 88.06 178 PRO A N 1
ATOM 1296 C CA . PRO A 1 178 ? -0.278 -4.925 3.352 1.00 88.06 178 PRO A CA 1
ATOM 1297 C C . PRO A 1 178 ? -0.302 -5.835 4.563 1.00 88.06 178 PRO A C 1
ATOM 1299 O O . PRO A 1 178 ? 0.356 -6.862 4.574 1.00 88.06 178 PRO A O 1
ATOM 1302 N N . GLY A 1 179 ? -1.090 -5.475 5.565 1.00 80.25 179 GLY A N 1
ATOM 1303 C CA . GLY A 1 179 ? -1.226 -6.195 6.814 1.00 80.25 179 GLY A CA 1
ATOM 1304 C C . GLY A 1 179 ? -0.560 -5.574 8.038 1.00 80.25 179 GLY A C 1
ATOM 1305 O O . GLY A 1 179 ? -0.790 -6.077 9.142 1.00 80.25 179 GLY A O 1
ATOM 1306 N N . GLU A 1 180 ? 0.315 -4.590 7.829 1.00 73.00 180 GLU A N 1
ATOM 1307 C CA . GLU A 1 180 ? 1.045 -3.914 8.887 1.00 73.00 180 GLU A CA 1
ATOM 1308 C C . GLU A 1 180 ? 0.088 -2.874 9.458 1.00 73.00 180 GLU A C 1
ATOM 1310 O O . GLU A 1 180 ? -0.720 -2.283 8.733 1.00 73.00 180 GLU A O 1
ATOM 1315 N N . ARG A 1 181 ? 0.125 -2.657 10.774 1.00 73.19 181 ARG A N 1
ATOM 1316 C CA . ARG A 1 181 ? -0.723 -1.644 11.412 1.00 73.19 181 ARG A CA 1
ATOM 1317 C C . ARG A 1 181 ? -0.177 -0.249 11.120 1.00 73.19 181 ARG A C 1
ATOM 1319 O O . ARG A 1 181 ? 0.527 0.311 11.947 1.00 73.19 181 ARG A O 1
ATOM 1326 N N . SER A 1 182 ? -0.480 0.279 9.938 1.00 81.81 182 SER A N 1
ATOM 1327 C CA . SER A 1 182 ? -0.214 1.656 9.509 1.00 81.81 182 SER A CA 1
ATOM 1328 C C . SER A 1 182 ? -0.838 1.876 8.113 1.00 81.81 182 SER A C 1
ATOM 1330 O O . SER A 1 182 ? -1.763 1.166 7.711 1.00 81.81 182 SER A O 1
ATOM 1332 N N . ASN A 1 183 ? -0.362 2.873 7.373 1.00 85.38 183 ASN A N 1
ATOM 1333 C CA . ASN A 1 183 ? -0.863 3.257 6.064 1.00 85.38 183 ASN A CA 1
ATOM 1334 C C . ASN A 1 183 ? -0.013 2.644 4.942 1.00 85.38 183 ASN A C 1
ATOM 1336 O O . ASN A 1 183 ? 1.171 2.957 4.814 1.00 85.38 183 ASN A O 1
ATOM 1340 N N . VAL A 1 184 ? -0.627 1.797 4.122 1.00 94.44 184 VAL A N 1
ATOM 1341 C CA . VAL A 1 184 ? -0.071 1.231 2.891 1.00 94.44 184 VAL A CA 1
ATOM 1342 C C . VAL A 1 184 ? -0.311 2.226 1.767 1.00 94.44 184 VAL A C 1
ATOM 1344 O O . VAL A 1 184 ? -1.463 2.504 1.430 1.00 94.44 184 VAL A O 1
ATOM 1347 N N . VAL A 1 185 ? 0.749 2.751 1.157 1.00 95.62 185 VAL A N 1
ATOM 1348 C CA . VAL A 1 185 ? 0.609 3.778 0.118 1.00 95.62 185 VAL A CA 1
ATOM 1349 C C . VAL A 1 185 ? 0.977 3.205 -1.243 1.00 95.62 185 VAL A C 1
ATOM 1351 O O . VAL A 1 185 ? 2.125 2.829 -1.475 1.00 95.62 185 VAL A O 1
ATOM 1354 N N . ILE A 1 186 ? -0.000 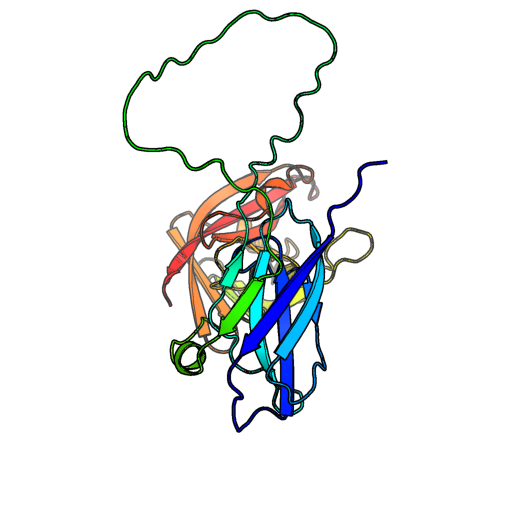3.156 -2.155 1.00 97.19 186 ILE A N 1
ATOM 1355 C CA . ILE A 1 186 ? 0.200 2.713 -3.540 1.00 97.19 186 ILE A CA 1
ATOM 1356 C C . ILE A 1 186 ? -0.208 3.822 -4.513 1.00 97.19 186 ILE A C 1
ATOM 1358 O O . ILE A 1 186 ? -1.263 4.437 -4.376 1.00 97.19 186 ILE A O 1
ATOM 1362 N N . PHE A 1 187 ? 0.604 4.073 -5.534 1.00 95.56 187 PHE A N 1
ATOM 1363 C CA . PHE A 1 187 ? 0.363 5.136 -6.504 1.00 95.56 187 PHE A CA 1
ATOM 1364 C C . PHE A 1 187 ? 0.735 4.752 -7.924 1.00 95.56 187 PHE A C 1
ATOM 1366 O O . PHE A 1 187 ? 1.553 3.873 -8.166 1.00 95.56 187 PHE A O 1
ATOM 1373 N N . ALA A 1 188 ? 0.121 5.424 -8.890 1.00 90.44 188 ALA A N 1
ATOM 1374 C CA . ALA A 1 188 ? 0.450 5.273 -10.302 1.00 90.44 188 ALA A CA 1
ATOM 1375 C C . ALA A 1 188 ? 0.054 6.535 -11.073 1.00 90.44 188 ALA A C 1
ATOM 1377 O O . ALA A 1 188 ? -0.733 7.355 -10.589 1.00 90.44 188 ALA A O 1
ATOM 1378 N N . HIS A 1 189 ? 0.563 6.688 -12.296 1.00 88.25 189 HIS A N 1
ATOM 1379 C CA . HIS A 1 189 ? 0.162 7.799 -13.159 1.00 88.25 189 HIS A CA 1
ATOM 1380 C C . HIS A 1 189 ? -1.342 7.770 -13.479 1.00 88.25 189 HIS A C 1
ATOM 1382 O O . HIS A 1 189 ? -1.939 6.708 -13.678 1.00 88.25 189 HIS A O 1
ATOM 1388 N N . ASN A 1 190 ? -1.930 8.962 -13.601 1.00 92.81 190 ASN A N 1
ATOM 1389 C CA . ASN A 1 190 ? -3.324 9.170 -13.986 1.00 92.81 190 ASN A CA 1
ATOM 1390 C C . ASN A 1 190 ? -3.493 9.023 -15.508 1.00 92.81 190 ASN A C 1
ATOM 1392 O O . ASN A 1 190 ? -3.632 10.001 -16.239 1.00 92.81 190 ASN A O 1
ATOM 1396 N N . ARG A 1 191 ? -3.412 7.792 -16.018 1.00 88.12 191 ARG A N 1
ATOM 1397 C CA . ARG A 1 191 ? -3.619 7.495 -17.443 1.00 88.12 191 ARG A CA 1
ATOM 1398 C C . ARG A 1 191 ? -4.205 6.107 -17.660 1.00 88.12 191 ARG A C 1
ATOM 1400 O O . ARG A 1 191 ? -4.188 5.273 -16.755 1.00 88.12 191 ARG A O 1
ATOM 1407 N N . ALA A 1 192 ? -4.723 5.874 -18.865 1.00 90.31 192 ALA A N 1
ATOM 1408 C CA . ALA A 1 192 ? -5.240 4.572 -19.273 1.00 90.31 192 ALA A CA 1
ATOM 1409 C C . ALA A 1 192 ? -4.179 3.473 -19.079 1.00 90.31 192 ALA A C 1
ATOM 1411 O O . ALA A 1 192 ? -2.998 3.693 -19.356 1.00 90.31 192 ALA A O 1
ATOM 1412 N N . GLY A 1 193 ? -4.607 2.315 -18.571 1.00 83.88 193 GLY A N 1
ATOM 1413 C CA . GLY A 1 193 ? -3.716 1.208 -18.212 1.00 83.88 193 GLY A CA 1
ATOM 1414 C C . GLY A 1 193 ? -2.962 1.386 -16.888 1.00 83.88 193 GLY A C 1
ATOM 1415 O O . GLY A 1 193 ? -2.132 0.547 -16.571 1.00 83.88 193 GLY A O 1
ATOM 1416 N N . LEU A 1 194 ? -3.223 2.457 -16.127 1.00 91.69 194 LEU A N 1
ATOM 1417 C CA . LEU A 1 194 ? -2.744 2.675 -14.755 1.00 91.69 194 LEU A CA 1
ATOM 1418 C C . LEU A 1 194 ? -3.913 3.180 -13.882 1.00 91.69 194 LEU A C 1
ATOM 1420 O O . LEU A 1 194 ? -5.033 2.690 -14.000 1.00 91.69 194 LEU A O 1
ATOM 1424 N N . PHE A 1 195 ? -3.708 4.185 -13.025 1.00 97.31 195 PHE A N 1
ATOM 1425 C CA . PHE A 1 195 ? -4.751 4.720 -12.138 1.00 97.31 195 PHE A CA 1
ATOM 1426 C C . PHE A 1 195 ? -5.690 5.733 -12.814 1.00 97.31 195 PHE A C 1
ATOM 1428 O O . PHE A 1 195 ? -6.462 6.403 -12.135 1.00 97.31 195 PHE A O 1
ATOM 1435 N N . GLY A 1 196 ? -5.709 5.813 -14.149 1.00 94.69 196 GLY A N 1
ATOM 1436 C CA . GLY A 1 196 ? -6.612 6.708 -14.885 1.00 94.69 196 GLY A CA 1
ATOM 1437 C C . GLY A 1 196 ? -8.103 6.502 -14.586 1.00 94.69 196 GLY A C 1
ATOM 1438 O O . GLY A 1 196 ? -8.882 7.456 -14.614 1.00 94.69 196 GLY A O 1
ATOM 1439 N N . ASN A 1 197 ? -8.504 5.270 -14.256 1.00 97.00 197 ASN A N 1
ATOM 1440 C CA . ASN A 1 197 ? -9.886 4.936 -13.899 1.00 97.00 197 ASN A CA 1
ATOM 1441 C C . ASN A 1 197 ? -10.210 5.167 -12.417 1.00 97.00 197 ASN A C 1
ATOM 1443 O O . ASN A 1 197 ? -11.372 5.051 -12.032 1.00 97.00 197 ASN A O 1
ATOM 1447 N N . LEU A 1 198 ? -9.233 5.544 -11.583 1.00 96.38 198 LEU A N 1
ATOM 1448 C CA . LEU A 1 198 ? -9.442 5.738 -10.146 1.00 96.38 198 LEU A CA 1
ATOM 1449 C C . LEU A 1 198 ? -10.473 6.842 -9.848 1.00 96.38 198 LEU A C 1
ATOM 1451 O O . LEU A 1 198 ? -11.170 6.776 -8.841 1.00 96.38 198 LEU A O 1
ATOM 1455 N N . LYS A 1 199 ? -10.660 7.799 -10.768 1.00 95.50 199 LYS A N 1
ATOM 1456 C CA . LYS A 1 199 ? -11.722 8.825 -10.714 1.00 95.50 199 LYS A CA 1
ATOM 1457 C C . LYS A 1 199 ? -13.153 8.272 -10.702 1.00 95.50 199 LYS A C 1
ATOM 1459 O O . LYS A 1 199 ? -14.072 9.007 -10.362 1.00 95.50 199 LYS A O 1
ATOM 1464 N N . TYR A 1 200 ? -13.346 7.014 -11.094 1.00 97.12 200 TYR A N 1
ATOM 1465 C CA . TYR A 1 200 ? -14.642 6.333 -11.061 1.00 97.12 200 TYR A CA 1
ATOM 1466 C C . TYR A 1 200 ? -14.809 5.444 -9.823 1.00 97.12 200 TYR A C 1
ATOM 1468 O O . TYR A 1 200 ? -15.804 4.727 -9.723 1.00 97.12 200 TYR A O 1
ATOM 1476 N N . ALA A 1 201 ? -13.849 5.463 -8.889 1.00 97.12 201 ALA A N 1
ATOM 1477 C CA . ALA A 1 201 ? -13.951 4.730 -7.635 1.00 97.12 201 ALA A CA 1
ATOM 1478 C C . ALA A 1 201 ? -15.218 5.124 -6.865 1.00 97.12 201 ALA A C 1
ATOM 1480 O O . ALA A 1 201 ? -15.676 6.267 -6.911 1.00 97.12 201 ALA A O 1
ATOM 1481 N N . GLN A 1 202 ? -15.769 4.162 -6.133 1.00 97.94 202 GLN A N 1
ATOM 1482 C CA . GLN A 1 202 ? -16.945 4.348 -5.296 1.00 97.94 202 GLN A CA 1
ATOM 1483 C C . GLN A 1 202 ? -16.651 3.831 -3.892 1.00 97.94 202 GLN A C 1
ATOM 1485 O O . GLN A 1 202 ? -15.913 2.861 -3.711 1.00 97.94 202 GLN A O 1
ATOM 1490 N N . VAL A 1 203 ? -17.240 4.480 -2.889 1.00 98.38 203 VAL A N 1
ATOM 1491 C CA . VAL A 1 203 ? -17.248 3.951 -1.522 1.00 98.38 203 VAL A CA 1
ATOM 1492 C C . VAL A 1 203 ? -17.933 2.585 -1.533 1.00 98.38 203 VAL A C 1
ATOM 1494 O O . VAL A 1 203 ? -18.975 2.412 -2.160 1.00 98.38 203 VAL A O 1
ATOM 1497 N N . GLY A 1 204 ? -17.326 1.611 -0.859 1.00 97.69 204 GLY A N 1
ATOM 1498 C CA . GLY A 1 204 ? -17.755 0.21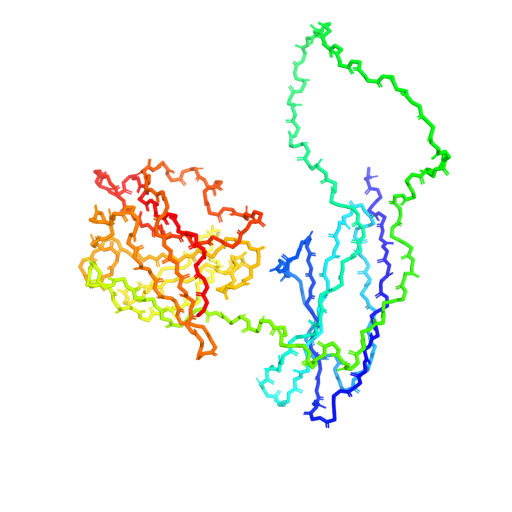5 -0.864 1.00 97.69 204 GLY A CA 1
ATOM 1499 C C . GLY A 1 204 ? -17.052 -0.666 -1.900 1.00 97.69 204 GLY A C 1
ATOM 1500 O O . GLY A 1 204 ? -17.110 -1.886 -1.752 1.00 97.69 204 GLY A O 1
ATOM 1501 N N . SER A 1 205 ? -16.352 -0.096 -2.890 1.00 97.00 205 SER A N 1
ATOM 1502 C CA . SER A 1 205 ? -15.584 -0.883 -3.863 1.00 97.00 205 SER A CA 1
ATOM 1503 C C . SER A 1 205 ? -14.487 -1.700 -3.184 1.00 97.00 205 SER A C 1
ATOM 1505 O O . SER A 1 205 ? -13.785 -1.206 -2.300 1.00 97.00 205 SER A O 1
ATOM 1507 N N . GLU A 1 206 ? -14.315 -2.943 -3.626 1.00 98.00 206 GLU A N 1
ATOM 1508 C CA . GLU A 1 206 ? -13.259 -3.818 -3.125 1.00 98.00 206 GLU A CA 1
ATOM 1509 C C . GLU A 1 206 ? -11.951 -3.633 -3.891 1.00 98.00 206 GLU A C 1
ATOM 1511 O O . GLU A 1 206 ? -11.923 -3.479 -5.116 1.00 98.00 206 GLU A O 1
ATOM 1516 N N . ILE A 1 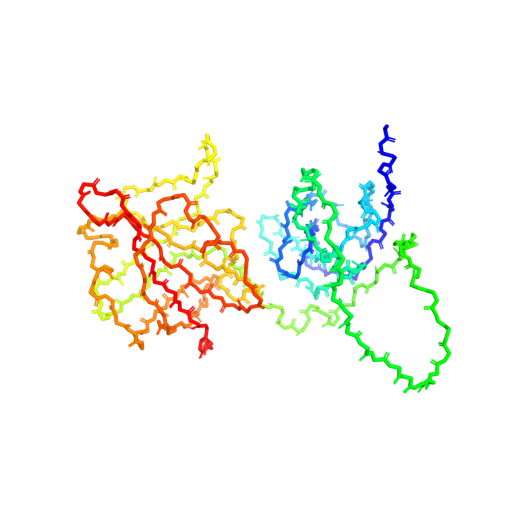207 ? -10.855 -3.696 -3.143 1.00 98.69 207 ILE A N 1
ATOM 1517 C CA . ILE A 1 207 ? -9.486 -3.662 -3.642 1.00 98.69 207 ILE A CA 1
ATOM 1518 C C . ILE A 1 207 ? -8.774 -4.890 -3.084 1.00 98.69 207 ILE A C 1
ATOM 1520 O O . ILE A 1 207 ? -8.856 -5.178 -1.891 1.00 98.69 207 ILE A O 1
ATOM 1524 N N . THR A 1 208 ? -8.060 -5.617 -3.936 1.00 98.25 208 THR A N 1
ATOM 1525 C CA . THR A 1 208 ? -7.188 -6.715 -3.513 1.00 98.25 208 THR A CA 1
ATOM 1526 C C . THR A 1 208 ? -5.738 -6.338 -3.756 1.00 98.25 208 THR A C 1
ATOM 1528 O O . THR A 1 208 ? -5.381 -5.937 -4.861 1.00 98.25 208 THR A O 1
ATOM 1531 N N . VAL A 1 209 ? -4.894 -6.520 -2.745 1.00 97.06 209 VAL A N 1
ATOM 1532 C CA . VAL A 1 209 ? -3.441 -6.377 -2.861 1.00 97.06 209 VAL A CA 1
ATOM 1533 C C . VAL A 1 209 ? -2.791 -7.735 -2.615 1.00 97.06 209 VAL A C 1
ATOM 1535 O O . VAL A 1 209 ? -3.121 -8.422 -1.649 1.00 97.06 209 VAL A O 1
ATOM 1538 N N . LEU A 1 210 ? -1.892 -8.149 -3.507 1.00 88.56 210 LEU A N 1
ATOM 1539 C CA . LEU A 1 210 ? -1.083 -9.354 -3.352 1.00 88.56 210 LEU A CA 1
ATOM 1540 C C . LEU A 1 210 ? 0.251 -8.977 -2.707 1.00 88.56 210 LEU A C 1
ATOM 1542 O O . LEU A 1 210 ? 0.964 -8.123 -3.227 1.00 88.56 210 LEU A O 1
ATOM 1546 N N . SER A 1 211 ? 0.600 -9.636 -1.609 1.00 86.31 211 SER A N 1
ATOM 1547 C CA . SER A 1 211 ? 1.904 -9.518 -0.948 1.00 86.31 211 SER A CA 1
ATOM 1548 C C . SER A 1 211 ? 2.300 -10.881 -0.384 1.00 86.31 211 SER A C 1
ATOM 1550 O O . SER A 1 211 ? 1.459 -11.569 0.193 1.00 86.31 211 SER A O 1
ATOM 1552 N N . ASN A 1 212 ? 3.550 -11.312 -0.596 1.00 79.19 212 ASN A N 1
ATOM 1553 C CA . ASN A 1 212 ? 4.061 -12.619 -0.148 1.00 79.19 212 ASN A CA 1
ATOM 1554 C C . ASN A 1 212 ? 3.115 -13.797 -0.444 1.00 79.19 212 ASN A C 1
ATOM 1556 O O . ASN A 1 212 ? 2.846 -14.638 0.411 1.00 79.19 212 ASN A O 1
ATOM 1560 N N . ASN A 1 213 ? 2.564 -13.835 -1.662 1.00 73.12 213 ASN A N 1
ATOM 1561 C CA . ASN A 1 213 ? 1.609 -14.858 -2.105 1.00 73.12 213 ASN A CA 1
ATOM 1562 C C . ASN A 1 213 ? 0.292 -14.916 -1.294 1.00 73.12 213 ASN A C 1
ATOM 1564 O O . ASN A 1 213 ? -0.453 -15.893 -1.370 1.00 73.12 213 ASN A O 1
ATOM 1568 N N . ARG A 1 214 ? -0.021 -13.860 -0.535 1.00 81.38 214 ARG A N 1
ATOM 1569 C CA . ARG A 1 214 ? -1.257 -13.687 0.235 1.00 81.38 214 ARG A CA 1
ATOM 1570 C C . ARG A 1 214 ? -2.058 -12.514 -0.310 1.00 81.38 214 ARG A C 1
ATOM 1572 O O . ARG A 1 214 ? -1.501 -11.489 -0.699 1.00 81.38 214 ARG A O 1
ATOM 1579 N N . LYS A 1 215 ? -3.379 -12.672 -0.329 1.00 90.50 215 LYS A N 1
ATOM 1580 C CA . LYS A 1 215 ? -4.313 -11.618 -0.729 1.00 90.50 215 LYS A CA 1
ATOM 1581 C C . LYS A 1 215 ? -4.768 -10.844 0.502 1.00 90.50 215 LYS A C 1
ATOM 1583 O O . LYS A 1 215 ? -5.188 -11.441 1.488 1.00 90.50 215 LYS A O 1
ATOM 1588 N N . PHE A 1 216 ? -4.714 -9.527 0.405 1.00 93.69 216 PHE A N 1
ATOM 1589 C CA . PHE A 1 216 ? -5.235 -8.586 1.386 1.00 93.69 216 PHE A CA 1
ATOM 1590 C C . PHE A 1 216 ? -6.414 -7.874 0.747 1.00 93.69 216 PHE A C 1
ATOM 1592 O O . PHE A 1 216 ? -6.258 -7.291 -0.330 1.00 93.69 216 PHE A O 1
ATOM 1599 N N . ARG A 1 217 ? -7.593 -7.963 1.367 1.00 97.12 217 ARG A N 1
ATOM 1600 C CA . ARG A 1 217 ? -8.784 -7.277 0.874 1.00 97.12 217 ARG A CA 1
ATOM 1601 C C . ARG A 1 217 ? -8.995 -5.982 1.638 1.00 97.12 217 ARG A C 1
ATOM 1603 O O . ARG A 1 217 ? -8.942 -5.944 2.868 1.00 97.12 217 ARG A O 1
ATOM 1610 N N . TYR A 1 218 ? -9.305 -4.946 0.880 1.00 98.25 218 TYR A N 1
ATOM 1611 C CA . TYR A 1 218 ? -9.671 -3.636 1.378 1.00 98.25 218 TYR A CA 1
ATOM 1612 C C . TYR A 1 218 ? -11.003 -3.218 0.774 1.00 98.25 218 TYR A C 1
ATOM 1614 O O . TYR A 1 218 ? -11.350 -3.624 -0.335 1.00 98.25 218 TYR A O 1
ATOM 1622 N N . GLN A 1 219 ? -11.728 -2.374 1.494 1.00 98.38 219 GLN A N 1
ATOM 1623 C CA . GLN A 1 219 ? -12.953 -1.752 1.012 1.00 98.38 219 GLN A CA 1
ATOM 1624 C C . GLN A 1 219 ? -12.805 -0.238 1.070 1.00 98.38 219 GLN A C 1
ATOM 1626 O O . GLN A 1 219 ? -12.470 0.306 2.124 1.00 98.38 219 GLN A O 1
ATOM 1631 N N . VAL A 1 220 ? -13.073 0.438 -0.049 1.00 98.62 220 VAL A N 1
ATOM 1632 C CA . VAL A 1 220 ? -13.028 1.902 -0.129 1.00 98.62 220 VAL A CA 1
ATOM 1633 C C . VAL A 1 220 ? -13.987 2.500 0.895 1.00 98.62 220 VAL A C 1
ATOM 1635 O O . VAL A 1 220 ? -15.180 2.196 0.891 1.00 98.62 220 VAL A O 1
ATOM 1638 N N . SER A 1 221 ? -13.462 3.359 1.760 1.00 97.75 221 SER A N 1
ATOM 1639 C CA . SER A 1 221 ? -14.208 4.048 2.814 1.00 97.75 221 SER A CA 1
ATOM 1640 C C . SER A 1 221 ? -14.338 5.544 2.555 1.00 97.75 221 SER A C 1
ATOM 1642 O O . SER A 1 221 ? -15.325 6.144 2.968 1.00 97.75 221 SER A O 1
ATOM 1644 N N . GLU A 1 222 ? -13.372 6.151 1.865 1.00 97.50 222 GLU A N 1
ATOM 1645 C CA . GLU A 1 222 ? -13.362 7.589 1.593 1.00 97.50 222 GLU A CA 1
ATOM 1646 C C . GLU A 1 222 ? -12.678 7.873 0.252 1.00 97.50 222 GLU A C 1
ATOM 1648 O O . GLU A 1 222 ? -11.715 7.208 -0.131 1.00 97.50 222 GLU A O 1
ATOM 1653 N N . ILE A 1 223 ? -13.179 8.877 -0.464 1.00 97.38 223 ILE A N 1
ATOM 1654 C CA . ILE A 1 223 ? -12.583 9.392 -1.696 1.00 97.38 223 ILE A CA 1
ATOM 1655 C C . ILE A 1 223 ? -12.533 10.908 -1.566 1.00 97.38 223 ILE A C 1
ATOM 1657 O O . ILE A 1 223 ? -13.551 11.533 -1.268 1.00 97.38 223 ILE A O 1
ATOM 1661 N N . LYS A 1 224 ? -11.363 11.503 -1.794 1.00 94.88 224 LYS A N 1
ATOM 1662 C CA . LYS A 1 224 ? -11.185 12.955 -1.715 1.00 94.88 224 LYS A CA 1
ATOM 1663 C C . LYS A 1 224 ? -10.183 13.468 -2.732 1.00 94.88 224 LYS A C 1
ATOM 1665 O O . LYS A 1 224 ? -9.282 12.753 -3.159 1.00 94.88 224 LYS A O 1
ATOM 1670 N N . GLU A 1 225 ? -10.338 14.734 -3.087 1.00 94.12 225 GLU A N 1
ATOM 1671 C CA . GLU A 1 225 ? -9.387 15.466 -3.911 1.00 94.12 225 GLU A CA 1
ATOM 1672 C C . GLU A 1 225 ? -8.677 16.507 -3.038 1.00 94.12 225 GLU A C 1
ATOM 1674 O O . GLU A 1 225 ? -9.334 17.301 -2.364 1.00 94.12 225 GLU A O 1
ATOM 1679 N N . ILE A 1 226 ? -7.346 16.480 -3.028 1.00 89.38 226 ILE A N 1
ATOM 1680 C CA . ILE A 1 226 ? -6.495 17.320 -2.173 1.00 89.38 226 ILE A CA 1
ATOM 1681 C C . ILE A 1 226 ? -5.469 18.091 -3.006 1.00 89.38 226 ILE A C 1
ATOM 1683 O O . ILE A 1 226 ? -5.228 17.776 -4.179 1.00 89.38 226 ILE A O 1
ATOM 1687 N N . THR A 1 227 ? -4.835 19.096 -2.408 1.00 87.38 227 THR A N 1
ATOM 1688 C CA . THR A 1 227 ? -3.675 19.765 -3.009 1.00 87.38 227 THR A CA 1
ATOM 1689 C C . THR A 1 227 ? -2.381 18.975 -2.741 1.00 87.38 227 THR A C 1
ATOM 1691 O O . THR A 1 227 ? -2.315 18.213 -1.773 1.00 87.38 227 THR A O 1
ATOM 1694 N N . PRO A 1 228 ? -1.339 19.086 -3.594 1.00 78.06 228 PRO A N 1
ATOM 1695 C CA . PRO A 1 228 ? -0.121 18.274 -3.465 1.00 78.06 228 PRO A CA 1
ATOM 1696 C C . PRO A 1 228 ? 0.672 18.481 -2.164 1.00 78.06 228 PRO A C 1
ATOM 1698 O O . PRO A 1 228 ? 1.434 17.602 -1.778 1.00 78.06 228 PRO A O 1
ATOM 1701 N N . ASP A 1 229 ? 0.496 19.620 -1.496 1.00 78.25 229 ASP A N 1
ATOM 1702 C CA . ASP A 1 229 ? 1.117 19.969 -0.214 1.00 78.25 229 ASP A CA 1
ATOM 1703 C C . ASP A 1 229 ? 0.449 19.292 0.998 1.00 78.25 229 ASP A C 1
ATOM 1705 O O . ASP A 1 229 ? 1.026 19.266 2.084 1.00 78.25 229 ASP A O 1
ATOM 1709 N N . GLN A 1 230 ? -0.729 18.677 0.832 1.00 76.69 230 GLN A N 1
ATOM 1710 C CA . GLN A 1 230 ? -1.457 17.986 1.907 1.00 76.69 230 GLN A CA 1
ATOM 1711 C C . GLN A 1 230 ? -0.931 16.558 2.157 1.00 76.69 230 GLN A C 1
ATOM 1713 O O . GLN A 1 230 ? -1.653 15.560 2.056 1.00 76.69 230 GLN A O 1
ATOM 1718 N N . THR A 1 231 ? 0.346 16.464 2.526 1.00 70.81 231 THR A N 1
ATOM 1719 C CA . THR A 1 231 ? 1.091 15.204 2.708 1.00 70.81 231 THR A CA 1
ATOM 1720 C C . THR A 1 231 ? 0.646 14.371 3.913 1.00 70.81 231 THR A C 1
ATOM 1722 O O . THR A 1 231 ? 0.913 13.173 3.953 1.00 70.81 231 THR A O 1
ATOM 1725 N N . SER A 1 232 ? -0.100 14.944 4.864 1.00 71.75 232 SER A N 1
ATOM 1726 C CA . SER A 1 232 ? -0.625 14.212 6.029 1.00 71.75 232 SER A CA 1
ATOM 1727 C C . SER A 1 232 ? -1.516 13.022 5.651 1.00 71.75 232 SER A C 1
ATOM 1729 O O . SER A 1 232 ? -1.629 12.073 6.421 1.00 71.75 232 SER A O 1
ATOM 1731 N N . THR A 1 233 ? -2.104 13.038 4.452 1.00 76.75 233 THR A N 1
ATOM 1732 C CA . THR A 1 233 ? -2.995 11.978 3.955 1.00 76.75 233 THR A CA 1
ATOM 1733 C C . THR A 1 233 ? -2.278 10.648 3.691 1.00 76.75 233 THR A C 1
ATOM 1735 O O . THR A 1 233 ? -2.897 9.593 3.779 1.00 76.75 233 THR A O 1
ATOM 1738 N N . ILE A 1 234 ? -0.981 10.687 3.378 1.00 78.00 234 ILE A N 1
ATOM 1739 C CA . ILE A 1 234 ? -0.153 9.492 3.131 1.00 78.00 234 ILE A CA 1
ATOM 1740 C C . ILE A 1 234 ? 0.711 9.118 4.345 1.00 78.00 234 ILE A C 1
ATOM 1742 O O . ILE A 1 234 ? 1.543 8.220 4.260 1.00 78.00 234 ILE A O 1
ATOM 1746 N N . GLY A 1 235 ? 0.532 9.814 5.471 1.00 74.19 235 GLY A N 1
ATOM 1747 C CA . GLY A 1 235 ? 1.244 9.527 6.711 1.00 74.19 235 GLY A CA 1
ATOM 1748 C C . GLY A 1 235 ? 0.728 8.268 7.424 1.00 74.19 235 GLY A C 1
ATOM 1749 O O . GLY A 1 235 ? -0.289 7.699 7.017 1.00 74.19 235 GLY A O 1
ATOM 1750 N N . PRO A 1 236 ? 1.407 7.841 8.505 1.00 70.62 236 PRO A N 1
ATOM 1751 C CA . PRO A 1 236 ? 1.004 6.685 9.302 1.00 70.62 236 PRO A CA 1
ATOM 1752 C C . PRO A 1 236 ? -0.408 6.811 9.887 1.00 70.62 236 PRO A C 1
ATOM 1754 O O . PRO A 1 236 ? -0.843 7.897 10.275 1.00 70.62 236 PRO A O 1
ATOM 1757 N N . THR A 1 237 ? -1.095 5.679 10.019 1.00 74.94 237 THR A N 1
ATOM 1758 C CA . THR A 1 237 ? -2.440 5.565 10.608 1.00 74.94 237 THR A CA 1
ATOM 1759 C C . THR A 1 237 ? -2.426 4.637 11.825 1.00 74.94 237 THR A C 1
ATOM 1761 O O . THR A 1 237 ? -1.529 3.814 11.976 1.00 74.94 237 THR A O 1
ATOM 1764 N N . GLN A 1 238 ? -3.418 4.762 12.715 1.00 69.56 238 GLN A N 1
ATOM 1765 C CA . GLN A 1 238 ? -3.535 3.881 13.895 1.00 69.56 238 GLN A CA 1
ATOM 1766 C C . GLN A 1 238 ? -3.979 2.457 13.528 1.00 69.56 238 GLN A C 1
ATOM 1768 O O . GLN A 1 238 ? -3.659 1.498 14.226 1.00 69.56 238 GLN A O 1
ATOM 1773 N N . GLU A 1 239 ? -4.720 2.329 12.431 1.00 79.69 239 GLU A N 1
ATOM 1774 C CA . GLU A 1 239 ? -5.205 1.065 11.890 1.00 79.69 239 GLU A CA 1
ATOM 1775 C C . GLU A 1 239 ? -4.648 0.843 10.488 1.00 79.69 239 GLU A C 1
ATOM 1777 O O . GLU A 1 239 ? -4.241 1.790 9.809 1.00 79.69 239 GLU A O 1
ATOM 1782 N N . GLU A 1 240 ? -4.676 -0.410 10.040 1.00 86.06 240 GLU A N 1
ATOM 1783 C CA . GLU A 1 240 ? -4.284 -0.761 8.682 1.00 86.06 240 GLU A CA 1
ATOM 1784 C C . GLU A 1 240 ? -5.202 -0.089 7.652 1.00 86.06 240 GLU A C 1
ATOM 1786 O O . GLU A 1 240 ? -6.392 -0.402 7.538 1.00 86.06 240 GLU A O 1
ATOM 1791 N N . THR A 1 241 ? -4.615 0.816 6.876 1.00 91.88 241 THR A N 1
ATOM 1792 C CA . THR A 1 241 ? -5.301 1.601 5.850 1.00 91.88 241 THR A CA 1
ATOM 1793 C C . THR A 1 241 ? -4.562 1.453 4.531 1.00 91.88 241 THR A C 1
ATOM 1795 O O . THR A 1 241 ? -3.341 1.501 4.505 1.00 91.88 241 THR A O 1
ATOM 1798 N N . LEU A 1 242 ? -5.286 1.287 3.427 1.00 98.06 242 LEU A N 1
ATOM 1799 C CA . LEU A 1 242 ? -4.733 1.395 2.082 1.00 98.06 242 LEU A CA 1
ATOM 1800 C C . LEU A 1 242 ? -5.079 2.769 1.515 1.00 98.06 242 LEU A C 1
ATOM 1802 O O . LEU A 1 242 ? -6.254 3.094 1.342 1.00 98.06 242 LEU A O 1
ATOM 1806 N N . THR A 1 243 ? -4.056 3.548 1.185 1.00 97.94 243 THR A N 1
ATOM 1807 C CA . THR A 1 243 ? -4.185 4.825 0.487 1.00 97.94 243 THR A CA 1
ATOM 1808 C C . THR A 1 243 ? -3.706 4.668 -0.948 1.00 97.94 243 THR A C 1
ATOM 1810 O O . THR A 1 243 ? -2.522 4.447 -1.206 1.00 97.94 243 THR A O 1
ATOM 1813 N N . LEU A 1 244 ? -4.628 4.814 -1.896 1.00 98.19 244 LEU A N 1
ATOM 1814 C CA . LEU A 1 244 ? -4.297 4.947 -3.308 1.00 98.19 244 LEU A CA 1
ATOM 1815 C C . LEU A 1 244 ? -4.238 6.425 -3.670 1.00 98.19 244 LEU A C 1
ATOM 1817 O O . LEU A 1 244 ? -5.179 7.160 -3.365 1.00 98.19 244 LEU A O 1
ATOM 1821 N N . TYR A 1 245 ? -3.177 6.861 -4.349 1.00 91.50 245 TYR A N 1
ATOM 1822 C CA . TYR A 1 245 ? -3.102 8.240 -4.833 1.00 91.50 245 TYR A CA 1
ATOM 1823 C C . TYR A 1 245 ? -2.667 8.351 -6.297 1.00 91.50 245 TYR A C 1
ATOM 1825 O O . TYR A 1 245 ? -1.859 7.570 -6.803 1.00 91.50 245 TYR A O 1
ATOM 1833 N N . THR A 1 246 ? -3.215 9.345 -6.998 1.00 91.81 246 THR A N 1
ATOM 1834 C CA . THR A 1 246 ? -2.826 9.699 -8.371 1.00 91.81 246 THR A CA 1
ATOM 1835 C C . THR A 1 246 ? -3.036 11.193 -8.646 1.00 91.81 246 THR A C 1
ATOM 1837 O O . THR A 1 246 ? -3.623 11.910 -7.830 1.00 91.81 246 THR A O 1
ATOM 1840 N N . CYS A 1 247 ? -2.529 11.696 -9.772 1.00 89.12 247 CYS A N 1
ATOM 1841 C CA . CYS A 1 247 ? -2.777 13.073 -10.208 1.00 89.12 247 CYS A CA 1
ATOM 1842 C C . CYS A 1 247 ? -4.252 13.282 -10.584 1.00 89.12 247 CYS A C 1
ATOM 1844 O O . CYS A 1 247 ? -4.937 12.354 -10.997 1.00 89.12 247 CYS A O 1
ATOM 1846 N N . SER A 1 248 ? -4.760 14.501 -10.421 1.00 89.06 248 SER A N 1
ATOM 1847 C CA . SER A 1 248 ? -6.150 14.854 -10.734 1.00 89.06 248 SER A CA 1
ATOM 1848 C C . SER A 1 248 ? -6.313 16.361 -10.938 1.00 89.06 248 SER A C 1
ATOM 1850 O O . SER A 1 248 ? -5.345 17.126 -10.847 1.00 89.06 248 SER A O 1
ATOM 1852 N N . GLY A 1 249 ? -7.552 16.790 -11.181 1.00 82.81 249 GLY A N 1
ATOM 1853 C CA . GLY A 1 249 ? -7.883 18.176 -11.471 1.00 82.81 249 GLY A CA 1
ATOM 1854 C C . GLY A 1 249 ? -7.352 18.649 -12.825 1.00 82.81 249 GLY A C 1
ATOM 1855 O O . GLY A 1 249 ? -6.795 17.894 -13.622 1.00 82.81 249 GLY A O 1
ATOM 1856 N N . GLU A 1 250 ? -7.544 19.935 -13.095 1.00 80.25 250 GLU A N 1
ATOM 1857 C CA . GLU A 1 250 ? -7.074 20.554 -14.329 1.00 80.25 250 GLU A CA 1
ATOM 1858 C C . GLU A 1 250 ? -5.538 20.570 -14.376 1.00 80.25 250 GLU A C 1
ATOM 1860 O O . GLU A 1 250 ? -4.887 21.102 -13.472 1.00 80.25 250 GLU A O 1
ATOM 1865 N N . ASN A 1 251 ? -4.963 20.007 -15.443 1.00 83.56 251 ASN A N 1
ATOM 1866 C CA . ASN A 1 251 ? -3.514 19.900 -15.652 1.00 83.56 251 ASN A CA 1
ATOM 1867 C C . ASN A 1 251 ? -2.762 19.238 -14.475 1.00 83.56 251 ASN A C 1
ATOM 1869 O O . ASN A 1 251 ? -1.685 19.700 -14.103 1.00 83.56 251 ASN A O 1
ATOM 1873 N N . ASP A 1 252 ? -3.336 18.195 -13.859 1.00 85.00 252 ASP A N 1
ATOM 1874 C CA . ASP A 1 252 ? -2.702 17.391 -12.794 1.00 85.00 252 ASP A CA 1
ATOM 1875 C C . ASP A 1 252 ? -2.297 18.177 -11.524 1.00 85.00 252 ASP A C 1
ATOM 1877 O O . ASP A 1 252 ? -1.467 17.733 -10.717 1.00 85.00 252 ASP A O 1
ATOM 1881 N N . LYS A 1 253 ? -2.912 19.348 -11.311 1.00 86.25 253 LYS A N 1
ATOM 1882 C CA . LYS A 1 253 ? -2.620 20.248 -10.182 1.00 86.25 253 LYS A CA 1
ATOM 1883 C C . LYS A 1 253 ? -3.070 19.715 -8.823 1.00 86.25 253 LYS A C 1
ATOM 1885 O O . LYS A 1 253 ? -2.664 20.264 -7.801 1.00 86.25 253 LYS A O 1
ATOM 1890 N N . LYS A 1 254 ? -3.909 18.682 -8.790 1.00 91.25 254 LYS A N 1
ATOM 1891 C CA . LYS A 1 254 ? -4.463 18.106 -7.561 1.00 91.25 254 LYS A CA 1
ATOM 1892 C C . LYS A 1 254 ? -4.113 16.631 -7.426 1.00 91.25 254 LYS A C 1
ATOM 1894 O O . LYS A 1 254 ? -3.503 16.026 -8.315 1.00 91.25 254 LYS A O 1
ATOM 1899 N N . ARG A 1 255 ? -4.481 16.029 -6.300 1.00 91.94 255 ARG A N 1
ATOM 1900 C CA . ARG A 1 255 ? -4.330 14.595 -6.046 1.00 91.94 255 ARG A CA 1
ATOM 1901 C C . ARG A 1 255 ? -5.676 13.983 -5.710 1.00 91.94 255 ARG A C 1
ATOM 1903 O O . ARG A 1 255 ? -6.363 14.468 -4.818 1.00 91.94 255 ARG A O 1
ATOM 1910 N N . LEU A 1 256 ? -6.017 12.915 -6.420 1.00 95.44 256 LEU A N 1
ATOM 1911 C CA . LEU A 1 256 ? -7.149 12.077 -6.069 1.00 95.44 256 LEU A CA 1
ATOM 1912 C C . LEU A 1 256 ? -6.640 11.024 -5.098 1.00 95.44 256 LEU A C 1
ATOM 1914 O O . LEU A 1 256 ? -5.688 10.308 -5.414 1.00 95.44 256 LEU A O 1
ATOM 1918 N N . ILE A 1 257 ? -7.287 10.948 -3.943 1.00 97.19 257 ILE A N 1
ATOM 1919 C CA . ILE A 1 257 ? -6.995 10.002 -2.878 1.00 97.19 257 ILE A CA 1
ATOM 1920 C C . ILE A 1 257 ? -8.192 9.080 -2.713 1.00 97.19 257 ILE A C 1
ATOM 1922 O O . ILE A 1 257 ? -9.322 9.540 -2.539 1.00 97.19 257 ILE A O 1
ATOM 1926 N N . VAL A 1 258 ? -7.923 7.781 -2.712 1.00 98.25 258 VAL A N 1
ATOM 1927 C CA . VAL A 1 258 ? -8.880 6.747 -2.330 1.00 98.25 258 VAL A CA 1
ATOM 1928 C C . VAL A 1 258 ? -8.341 6.056 -1.088 1.00 98.25 258 VAL A C 1
ATOM 1930 O O . VAL A 1 258 ? -7.257 5.479 -1.118 1.00 98.25 258 VAL A O 1
ATOM 1933 N N . ILE A 1 259 ? -9.094 6.131 0.001 1.00 98.06 259 ILE A N 1
ATOM 1934 C CA . ILE A 1 259 ? -8.766 5.504 1.280 1.00 98.06 259 ILE A CA 1
ATOM 1935 C C . ILE A 1 259 ? -9.650 4.274 1.431 1.00 98.06 259 ILE A C 1
ATOM 1937 O O . ILE A 1 259 ? -10.866 4.339 1.226 1.00 98.06 259 ILE A O 1
ATOM 1941 N N . ALA A 1 260 ? -9.040 3.153 1.796 1.00 98.25 260 ALA A N 1
ATOM 1942 C CA . ALA A 1 260 ? -9.719 1.888 1.986 1.00 98.25 260 ALA A CA 1
ATOM 1943 C C . ALA A 1 260 ? -9.286 1.216 3.292 1.00 98.25 260 ALA A C 1
ATOM 1945 O O . ALA A 1 260 ? -8.103 1.162 3.626 1.00 98.25 260 ALA A O 1
ATOM 1946 N N . ARG A 1 261 ? -10.258 0.672 4.022 1.00 96.38 261 ARG A N 1
ATOM 1947 C CA . ARG A 1 261 ? -10.030 -0.071 5.270 1.00 96.38 261 ARG A CA 1
ATOM 1948 C C . ARG A 1 261 ? -9.779 -1.544 4.980 1.00 96.38 261 ARG A C 1
ATOM 1950 O O . ARG A 1 261 ? -10.386 -2.091 4.056 1.00 96.38 261 ARG A O 1
ATOM 1957 N N . ASN A 1 262 ? -8.933 -2.196 5.774 1.00 92.12 262 ASN A N 1
ATOM 1958 C CA . ASN A 1 262 ? -8.767 -3.648 5.703 1.00 92.12 262 ASN A CA 1
ATOM 1959 C C . ASN A 1 262 ? -10.093 -4.360 6.073 1.00 92.12 262 ASN A C 1
ATOM 1961 O O . ASN A 1 262 ? -10.757 -3.978 7.036 1.00 92.12 262 ASN A O 1
ATOM 1965 N N . ILE A 1 263 ? -10.485 -5.384 5.304 1.00 93.38 263 ILE A N 1
ATOM 1966 C CA . ILE A 1 263 ? -11.686 -6.217 5.549 1.00 93.38 263 ILE A CA 1
ATOM 1967 C C . ILE A 1 263 ? -11.366 -7.720 5.684 1.00 93.38 263 ILE A C 1
ATOM 1969 O O . ILE A 1 263 ? -12.239 -8.577 5.542 1.00 93.38 263 ILE A O 1
ATOM 1973 N N . GLY A 1 264 ? -10.105 -8.053 5.952 1.00 76.94 264 GLY A N 1
ATOM 1974 C CA . GLY A 1 264 ? -9.596 -9.406 6.163 1.00 76.94 264 GLY A CA 1
ATOM 1975 C C . GLY A 1 264 ? -8.869 -10.012 4.958 1.00 76.94 264 GLY A C 1
ATOM 1976 O O . GLY A 1 264 ? -8.854 -9.465 3.853 1.00 76.94 264 GLY A O 1
ATOM 1977 N N . ALA A 1 265 ? -8.237 -11.164 5.206 1.00 59.94 265 ALA A N 1
ATOM 1978 C CA . ALA A 1 265 ? -7.662 -12.045 4.184 1.00 59.94 265 ALA A CA 1
ATOM 1979 C C . ALA A 1 265 ? -8.674 -13.094 3.717 1.00 59.94 265 ALA A C 1
ATOM 1981 O O . ALA A 1 265 ? -9.686 -13.324 4.416 1.00 59.94 265 ALA A O 1
#

Foldseek 3Di:
DPPQPKAKEKEFEDFDPQFQWKKKFKDQDFQQGPDIDGRNGRDRIDMDIGDRLQGKMKMWMWGDHPPDTHAIFDIDIDADHPPPPPDDPPPDDDDDDDDDDDDDDDDDDDDPPSGPHRDYHYTYPCRSVPRPPPFAAWQWKDFPVQRATFGEDEFEQDPNDTDADPQGKYWYPSAGGQPTFWETEIEHECDPNHCVSVVVDDFQGWMWIDTPNDIWIWTFHDKDKAAPVVCVQRGIDRGYKYWYWYFDDDPSRIIIITIIHTPGD

InterPro domains:
  IPR003961 Fibronectin type III [PS50853] (1-84)
  IPR003961 Fibronectin type III [cd00063] (1-78)
  IPR005754 Sortase family [PF04203] (141-261)
  IPR005754 Sortase family [TIGR01076] (140-261)
  IPR013783 Immunoglobulin-like fold [G3DSA:2.60.40.10] (1-83)
  IPR023365 Sortase domain superfamily [G3DSA:2.40.260.10] (99-263)
  IPR023365 Sortase domain superfamily [SSF63817] (132-263)
  IPR036116 Fibronectin type III superfamily [SSF49265] (2-76)

pLDDT: mean 72.15, std 21.01, range [26.8, 98.69]

Organism: NCBI:txid1618429

Radius of gyration: 22.02 Å; chains: 1; bounding box: 44×62×64 Å

Secondary structure (DSSP, 8-state):
-----EEEEEEEEPPPTT-SEEEEEEESBTTB--EEE----S-SEEEEEEEETTS-EEEEEEEEETTEE-PPPPPEEES------PPP---S----------------------S--SEEEEE-GGGGTS-----PPEEEEEEGGGTEEEEEEEEPEETTEE---SSSEEEETTSPPTTSSSEEEEE--SSTTTGGGGGG--TT-EEEEEETTEEEEEEEEEEEEE-TT-GGGGS--SS-EEEEEEEESGGG-EEEEEEEEE---

Sequence (265 aa):
ATTKSATNVELKWSKNPNATDYNVSYGPGSGNYLYGLSGTGNTDTVTISELDSNQRYCFVVSPVNDCAPGQISNEICIGEAKKVVLGVFTGGGEVLGLSSTASGDDATDSTPDTTLPDEKIIIDPADFTNPVKVLGVPTRITIPALDIDLPVAEAKVENDLWQTFAGFAAHGVGSANPGERSNVVIFAHNRAGLFGNLKYAQVGSEITVLSNNRKFRYQVSEIKEITPDQTSTIGPTQEETLTLYTCSGENDKKRLIVIARNIGA